Protein AF-A0A2T9YR06-F1 (afdb_monomer)

Solvent-accessible surface area (backbone atoms only — not comparable to full-atom values): 19565 Å² total; per-residue (Å²): 133,82,89,88,92,86,84,85,86,83,77,74,80,74,77,77,78,82,83,86,81,88,85,92,76,89,77,89,85,82,89,85,84,89,87,84,85,72,85,65,65,67,60,55,61,57,59,62,66,65,74,77,74,71,83,64,76,74,62,64,59,65,67,71,75,77,72,79,88,73,75,82,71,62,58,60,60,55,51,49,53,54,54,57,59,67,68,70,66,85,77,71,75,73,69,69,64,68,75,59,67,38,35,24,94,56,68,32,65,69,76,80,74,76,77,80,73,79,56,72,75,61,62,60,69,73,67,78,53,76,71,61,52,55,56,53,48,51,52,50,51,48,55,54,50,54,57,52,52,49,47,51,52,46,34,71,74,69,40,81,45,90,57,75,55,59,89,62,69,40,54,77,90,68,31,18,17,34,48,66,45,73,34,30,21,71,76,72,47,79,44,54,49,35,58,69,27,43,77,20,34,25,40,38,32,42,26,53,36,81,68,4,48,69,14,39,45,53,55,50,52,52,40,62,73,75,34,66,87,38,89,55,45,47,67,36,40,37,41,37,34,55,48,72,73,56,34,56,55,51,61,72,40,44,67,60,50,58,72,72,45,62,76,90,44,31,80,35,31,28,41,36,77,46,84,57,63,70,57,28,63,34,59,52,61,71,55,58,56,42,6,30,41,34,38,27,36,41,84,20,26,33,30,42,58,42,42,21,59,60,49,74,68,51,49,54,36,51,55,54,54,53,60,74,71,106

Secondary structure (DSSP, 8-state):
----SS-SSSSSTTSSSSS-------------------TTHHHHHHHHHHTTSS--THHHHHTTSS-----TTTHHHHHHHHHHHTTS------PPPTT---SBSS-TTS--PPPPPPPHHHHHHTT--HHHHHHHHHHHHHHHHHHHHHHHHHHHHH-S-S-PPPSSPPPTTTPPBPP--EEEETTS-EEEHHHHTTTSEEEEEEESSHHHHHHHHHHHHHHHHHTTT-TTEEEEEEEEE--HHHHHHHHHHHHHHHHHS-GGGTTTEEEEES--HHHHHHHT---TTS-EEEEE-TTSBEEEEEESSPPHHHHHHHHHHHHHT-

Nearest PDB structures (foldseek):
  3or5-assembly1_A  TM=5.922E-01  e=1.656E-06  Chlorobaculum tepidum
  4bpy-assembly1_A  TM=6.426E-01  e=1.138E-05  Streptomyces lividans
  2l5o-assembly1_A  TM=6.478E-01  e=1.991E-05  Neisseria meningitidis serogroup B
  3u5r-assembly1_E  TM=5.315E-01  e=3.946E-05  Sinorhizobium meliloti 1021
  2wgr-assembly1_A  TM=5.836E-01  e=2.885E-04  Schistosoma mansoni

Foldseek 3Di:
DDDDDPPDPPPPVPVPPPDDDDDDDDDDDDDDDDDDDDPPVVVVVVVVVVVPPDDDPVVVVVVVPPDDDDDPPVVVVVVVVVVVVVPPDPCPQLFDDALQAFAAQDALPPDCPDPPDDDPVVVVVVPPDPVVVVVVVVVLVVVVVVLVVVLVVVCVPPHQFRDDHDLFWRDPVRFHFHHFDWWAFLVRDIDGVLVVLAQAWEKEKEAADPLQCQQVVLQVVLCVVQPPPPPRYYYAYEYEHADPVVVVVVVVCSVVVCVVDDPVCRRRYTYYYHDPPPNCVRRVPRRNSKMKIFTAANNRTTTIITIGHDDPSRSVSVNVVSVVRD

Radius of gyration: 26.8 Å; Cα contacts (8 Å, |Δi|>4): 393; chains: 1; bounding box: 87×50×75 Å

pLDDT: mean 70.64, std 26.21, range [25.64, 98.06]

Organism: NCBI:txid133385

Sequence (326 aa):
MNTRVYSAAKNLDLLFLTSSKQLNIKVYSSHFHTTSAPLALISLQKNIALKHALPNPRFLQAQKISSKAVPKTEIKVEQTSLAQEATKSQDKRKIIKPGTPVGSKEPGDASLIPKQSKSFKQKIKDSVNPEQHIKRRDELYKQISESYWQGFADLQKYGPKLFEATSELIPEKAALYFPKFKATSLNSYEHNIPVLTRGKVSIVTFEFAKFAEKHTISYIDQYEKYFKDNKKVQLIQLNIEENWLKAFLLKACIPLLRSNIPKYRHNLYFTHFGSVETIKQQLGISNRFLGYCFLVDKNSKIRWYSNGVASENEAETLVKLVKSLC

InterPro domains:
  IPR007849 ATPase assembly factor ATP10 [PF05176] (88-325)
  IPR007849 ATPase assembly factor ATP10 [PTHR28106] (79-325)
  IPR013766 Thioredoxin domain [PS51352] (172-326)

Structure (mmCIF, N/CA/C/O backbone):
data_AF-A0A2T9YR06-F1
#
_entry.id   AF-A0A2T9YR06-F1
#
loop_
_atom_site.group_PDB
_atom_site.id
_atom_site.type_symbol
_atom_site.label_atom_id
_atom_site.label_alt_id
_atom_site.label_comp_id
_atom_site.label_asym_id
_atom_site.label_entity_id
_atom_site.label_seq_id
_atom_site.pdbx_PDB_ins_code
_atom_site.Cartn_x
_atom_site.Cartn_y
_atom_site.Cartn_z
_atom_site.occupancy
_atom_site.B_iso_or_equiv
_atom_site.auth_seq_id
_atom_site.auth_comp_id
_atom_site.auth_asym_id
_atom_site.auth_atom_id
_atom_site.pdbx_PDB_model_num
ATOM 1 N N . MET A 1 1 ? 69.177 -28.734 30.131 1.00 34.50 1 MET A N 1
ATOM 2 C CA . MET A 1 1 ? 69.402 -27.939 28.906 1.00 34.50 1 MET A CA 1
ATOM 3 C C . MET A 1 1 ? 68.094 -27.880 28.123 1.00 34.50 1 MET A C 1
ATOM 5 O O . MET A 1 1 ? 67.607 -28.939 27.768 1.00 34.50 1 MET A O 1
ATOM 9 N N . ASN A 1 2 ? 67.550 -26.660 27.967 1.00 29.16 2 ASN A N 1
ATOM 10 C CA . ASN A 1 2 ? 66.522 -26.144 27.029 1.00 29.16 2 ASN A CA 1
ATOM 11 C C . ASN A 1 2 ? 65.279 -27.020 26.756 1.00 29.16 2 ASN A C 1
ATOM 13 O O . ASN A 1 2 ? 65.394 -28.064 26.136 1.00 29.16 2 ASN A O 1
ATOM 17 N N . THR A 1 3 ? 64.041 -26.708 27.164 1.00 31.69 3 THR A N 1
ATOM 18 C CA . THR A 1 3 ? 63.252 -25.450 27.210 1.00 31.69 3 THR A CA 1
ATOM 19 C C . THR A 1 3 ? 63.058 -24.754 25.855 1.00 31.69 3 THR A C 1
ATOM 21 O O . THR A 1 3 ? 64.032 -24.356 25.227 1.00 31.69 3 THR A O 1
ATOM 24 N N . ARG A 1 4 ? 61.775 -24.483 25.534 1.00 31.59 4 ARG A N 1
ATOM 25 C CA . ARG A 1 4 ? 61.198 -23.611 24.477 1.00 31.59 4 ARG A CA 1
ATOM 26 C C . ARG A 1 4 ? 60.788 -24.274 23.153 1.00 3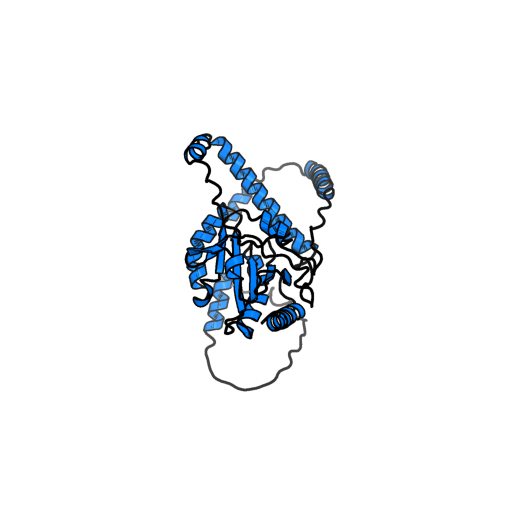1.59 4 ARG A C 1
ATOM 28 O O . ARG A 1 4 ? 61.501 -24.116 22.181 1.00 31.59 4 ARG A O 1
ATOM 35 N N . VAL A 1 5 ? 59.568 -24.831 23.096 1.00 38.34 5 VAL A N 1
ATOM 36 C CA . VAL A 1 5 ? 58.524 -24.486 22.089 1.00 38.34 5 VAL A CA 1
ATOM 37 C C . VAL A 1 5 ? 57.128 -24.812 22.668 1.00 38.34 5 VAL A C 1
ATOM 39 O O . VAL A 1 5 ? 56.435 -25.698 22.201 1.00 38.34 5 VAL A O 1
ATOM 42 N N . TYR A 1 6 ? 56.711 -24.125 23.734 1.00 35.53 6 TYR A N 1
ATOM 43 C CA . TYR A 1 6 ? 55.301 -24.056 24.170 1.00 35.53 6 TYR A CA 1
ATOM 44 C C . TYR A 1 6 ? 55.085 -22.701 24.862 1.00 35.53 6 TYR A C 1
ATOM 46 O O . TYR A 1 6 ? 54.902 -22.602 26.068 1.00 35.53 6 TYR A O 1
ATOM 54 N N . SER A 1 7 ? 55.223 -21.619 24.095 1.00 40.38 7 SER A N 1
ATOM 55 C CA . SER A 1 7 ? 54.912 -20.253 24.533 1.00 40.38 7 SER A CA 1
ATOM 56 C C . SER A 1 7 ? 54.756 -19.353 23.307 1.00 40.38 7 SER A C 1
ATOM 58 O O . SER A 1 7 ? 55.704 -18.700 22.884 1.00 40.38 7 SER A O 1
ATOM 60 N N . ALA A 1 8 ? 53.575 -19.397 22.683 1.00 37.06 8 ALA A N 1
ATOM 61 C CA . ALA A 1 8 ? 53.140 -18.404 21.687 1.00 37.06 8 ALA A CA 1
ATOM 62 C C . ALA A 1 8 ? 51.617 -18.395 21.419 1.00 37.06 8 ALA A C 1
ATOM 64 O O . ALA A 1 8 ? 51.159 -17.613 20.597 1.00 37.06 8 ALA A O 1
ATOM 65 N N . ALA A 1 9 ? 50.811 -19.221 22.102 1.00 37.19 9 ALA A N 1
ATOM 66 C CA . ALA A 1 9 ? 49.367 -19.332 21.839 1.00 37.19 9 ALA A CA 1
ATOM 67 C C . ALA A 1 9 ? 48.472 -18.968 23.041 1.00 37.19 9 ALA A C 1
ATOM 69 O O . ALA A 1 9 ? 47.291 -19.287 23.043 1.00 37.19 9 ALA A O 1
ATOM 70 N N . LYS A 1 10 ? 49.017 -18.311 24.077 1.00 40.75 10 LYS A N 1
ATOM 71 C CA . LYS A 1 10 ? 48.267 -17.984 25.309 1.00 40.75 10 LYS A CA 1
ATOM 72 C C . LYS A 1 10 ? 48.215 -16.496 25.679 1.00 40.75 10 LYS A C 1
ATOM 74 O O . LYS A 1 10 ? 47.760 -16.178 26.766 1.00 40.75 10 LYS A O 1
ATOM 79 N N . ASN A 1 11 ? 48.639 -15.593 24.787 1.00 38.25 11 ASN A N 1
ATOM 80 C CA . ASN A 1 11 ? 48.722 -14.149 25.071 1.00 38.25 11 ASN A CA 1
ATOM 81 C C . ASN A 1 11 ? 48.024 -13.225 24.051 1.00 38.25 11 ASN A C 1
ATOM 83 O O . ASN A 1 11 ? 48.288 -12.028 24.047 1.00 38.25 11 ASN A O 1
ATOM 87 N N . LEU A 1 12 ? 47.107 -13.733 23.219 1.00 33.62 12 LEU A N 1
ATOM 88 C CA . LEU A 1 12 ? 46.279 -12.880 22.341 1.00 33.62 12 LEU A CA 1
ATOM 89 C C . LEU A 1 12 ? 44.798 -12.794 22.747 1.00 33.62 12 LEU A C 1
ATOM 91 O O . LEU A 1 12 ? 44.123 -11.861 22.328 1.00 33.62 12 LEU A O 1
ATOM 95 N N . ASP A 1 13 ? 44.327 -13.654 23.656 1.00 34.19 13 ASP A N 1
ATOM 96 C CA . ASP A 1 13 ? 42.953 -13.594 24.187 1.00 34.19 13 ASP A CA 1
ATOM 97 C C . ASP A 1 13 ? 42.792 -12.669 25.409 1.00 34.19 13 ASP A C 1
ATOM 99 O O . ASP A 1 13 ? 41.681 -12.458 25.891 1.00 34.19 13 ASP A O 1
ATOM 103 N N . LEU A 1 14 ? 43.880 -12.062 25.903 1.00 35.75 14 LEU A N 1
ATOM 104 C CA . LEU A 1 14 ? 43.845 -11.198 27.092 1.00 35.75 14 LEU A CA 1
ATOM 105 C C . LEU A 1 14 ? 43.786 -9.687 26.789 1.00 35.75 14 LEU A C 1
ATOM 107 O O . LEU A 1 14 ? 43.705 -8.891 27.719 1.00 35.75 14 LEU A O 1
ATOM 111 N N . LEU A 1 15 ? 43.788 -9.275 25.514 1.00 33.22 15 LEU A N 1
ATOM 112 C CA . LEU A 1 15 ? 43.752 -7.855 25.115 1.00 33.22 15 LEU A CA 1
ATOM 113 C C . LEU A 1 15 ? 42.388 -7.359 24.602 1.00 33.22 15 LEU A C 1
ATOM 115 O O . LEU A 1 15 ? 42.256 -6.182 24.284 1.00 33.22 15 LEU A O 1
ATOM 119 N N . PHE A 1 16 ? 41.354 -8.207 24.587 1.00 30.92 16 PHE A N 1
ATOM 120 C CA . PHE A 1 16 ? 39.986 -7.803 24.218 1.00 30.92 16 PHE A CA 1
ATOM 121 C C . PHE A 1 16 ? 38.977 -7.813 25.379 1.00 30.92 16 PHE A C 1
ATOM 123 O O . PHE A 1 16 ? 37.804 -7.510 25.174 1.00 30.92 16 PHE A O 1
ATOM 130 N N . LEU A 1 17 ? 39.419 -8.095 26.612 1.00 32.91 17 LEU A N 1
ATOM 131 C CA . LEU A 1 17 ? 38.553 -8.171 27.802 1.00 32.91 17 LEU A CA 1
ATOM 132 C C . LEU A 1 17 ? 38.647 -6.965 28.756 1.00 32.91 17 LEU A C 1
ATOM 134 O O . LEU A 1 17 ? 38.072 -6.986 29.842 1.00 32.91 17 LEU A O 1
ATOM 138 N N . THR A 1 18 ? 39.293 -5.873 28.349 1.00 32.38 18 THR A N 1
ATOM 139 C CA . THR A 1 18 ? 39.409 -4.641 29.150 1.00 32.38 18 THR A CA 1
ATOM 140 C C . THR A 1 18 ? 38.946 -3.399 28.389 1.00 32.38 18 THR A C 1
ATOM 142 O O . THR A 1 18 ? 39.640 -2.394 28.344 1.00 32.38 18 THR A O 1
ATOM 145 N N . SER A 1 19 ? 37.745 -3.423 27.802 1.00 31.17 19 SER A N 1
ATOM 146 C CA . SER A 1 19 ? 37.039 -2.176 27.450 1.00 31.17 19 SER A CA 1
ATOM 147 C C . SER A 1 19 ? 35.527 -2.374 27.320 1.00 31.17 19 SER A C 1
ATOM 149 O O . SER A 1 19 ? 34.915 -2.138 26.283 1.00 31.17 19 SER A O 1
ATOM 151 N N . SER A 1 20 ? 34.900 -2.856 28.390 1.00 32.41 20 SER A N 1
ATOM 152 C CA . SER A 1 20 ? 33.442 -2.814 28.529 1.00 32.41 20 SER A CA 1
ATOM 153 C C . SER A 1 20 ? 33.067 -2.718 30.005 1.00 32.41 20 SER A C 1
ATOM 155 O O . SER A 1 20 ? 32.492 -3.633 30.593 1.00 32.41 20 SER A O 1
ATOM 157 N N . LYS A 1 21 ? 33.441 -1.600 30.631 1.00 32.12 21 LYS A N 1
ATOM 158 C CA . LYS A 1 21 ? 32.816 -1.134 31.869 1.00 32.12 21 LYS A CA 1
ATOM 159 C C . LYS A 1 21 ? 32.062 0.153 31.564 1.00 32.12 21 LYS A C 1
ATOM 161 O O . LYS A 1 21 ? 32.610 1.051 30.942 1.00 32.12 21 LYS A O 1
ATOM 166 N N . GLN A 1 22 ? 30.847 0.198 32.107 1.00 31.50 22 GLN A N 1
ATOM 167 C CA . GLN A 1 22 ? 29.870 1.287 32.119 1.00 31.50 22 GLN A CA 1
ATOM 168 C C . GLN A 1 22 ? 28.925 1.353 30.916 1.00 31.50 22 GLN A C 1
ATOM 170 O O . GLN A 1 22 ? 29.137 2.102 29.977 1.00 31.50 22 GLN A O 1
ATOM 175 N N . LEU A 1 23 ? 27.810 0.628 31.033 1.00 28.67 23 LEU A N 1
ATOM 176 C CA . LEU A 1 23 ? 26.476 1.151 30.727 1.00 28.67 23 LEU A CA 1
ATOM 177 C C . LEU A 1 23 ? 25.473 0.415 31.632 1.00 28.67 23 LEU A C 1
ATOM 179 O O . LEU A 1 23 ? 25.124 -0.741 31.413 1.00 28.67 23 LEU A O 1
ATOM 183 N N . ASN A 1 24 ? 25.097 1.090 32.719 1.00 26.06 24 ASN A N 1
ATOM 184 C CA . ASN A 1 24 ? 24.054 0.687 33.660 1.00 26.06 24 ASN A CA 1
ATOM 185 C C . ASN A 1 24 ? 22.684 0.898 33.004 1.00 26.06 24 ASN A C 1
ATOM 187 O O . ASN A 1 24 ? 22.294 2.043 32.789 1.00 26.06 24 ASN A O 1
ATOM 191 N N . ILE A 1 25 ? 21.923 -0.169 32.761 1.00 29.81 25 ILE A N 1
ATOM 192 C CA . ILE A 1 25 ? 20.472 -0.077 32.548 1.00 29.81 25 ILE A CA 1
ATOM 193 C C . ILE A 1 25 ? 19.804 -1.076 33.497 1.00 29.81 25 ILE A C 1
ATOM 195 O O . ILE A 1 25 ? 19.940 -2.289 33.354 1.00 29.81 25 ILE A O 1
ATOM 199 N N . LYS A 1 26 ? 19.116 -0.532 34.508 1.00 26.77 26 LYS A N 1
ATOM 200 C CA . LYS A 1 26 ? 18.239 -1.257 35.436 1.00 26.77 26 LYS A CA 1
ATOM 201 C C . LYS A 1 26 ? 17.065 -1.852 34.654 1.00 26.77 26 LYS A C 1
ATOM 203 O O . LYS A 1 26 ? 16.300 -1.102 34.055 1.00 26.77 26 LYS A O 1
ATOM 208 N N . VAL A 1 27 ? 16.880 -3.168 34.730 1.00 28.19 27 VAL A N 1
ATOM 209 C CA . VAL A 1 27 ? 15.631 -3.840 34.344 1.00 28.19 27 VAL A CA 1
ATOM 210 C C . VAL A 1 27 ? 14.925 -4.271 35.628 1.00 28.19 27 VAL A C 1
ATOM 212 O O . VAL A 1 27 ? 15.497 -4.993 36.442 1.00 28.19 27 VAL A O 1
ATOM 215 N N . TYR A 1 28 ? 13.701 -3.776 35.820 1.00 26.30 28 TYR A N 1
ATOM 216 C CA . TYR A 1 28 ? 12.793 -4.194 36.887 1.00 26.30 28 TYR A CA 1
ATOM 217 C C . TYR A 1 28 ? 12.360 -5.649 36.661 1.00 26.30 28 TYR A C 1
ATOM 219 O O . TYR A 1 28 ? 11.914 -6.010 35.573 1.00 26.30 28 TYR A O 1
ATOM 227 N N . SER A 1 29 ? 12.492 -6.474 37.699 1.00 25.66 29 SER A N 1
ATOM 228 C CA . SER A 1 29 ? 12.010 -7.850 37.743 1.00 25.66 29 SER A CA 1
ATOM 229 C C . SER A 1 29 ? 10.562 -7.900 38.240 1.00 25.66 29 SER A C 1
ATOM 231 O O . SER A 1 29 ? 10.187 -7.210 39.185 1.00 25.66 29 SER A O 1
ATOM 233 N N . SER A 1 30 ? 9.752 -8.768 37.638 1.00 26.95 30 SER A N 1
ATOM 234 C CA . SER A 1 30 ? 8.586 -9.364 38.293 1.00 26.95 30 SER A CA 1
ATOM 235 C C . SER A 1 30 ? 8.610 -10.869 38.022 1.00 26.95 30 SER A C 1
ATOM 237 O O . SER A 1 30 ? 8.909 -11.318 36.917 1.00 26.95 30 SER A O 1
ATOM 239 N N . HIS A 1 31 ? 8.460 -11.635 39.100 1.00 26.19 31 HIS A N 1
ATOM 240 C CA . HIS A 1 31 ? 8.552 -13.092 39.163 1.00 26.19 31 HIS A CA 1
ATOM 241 C C . HIS A 1 31 ? 7.282 -13.755 38.616 1.00 26.19 31 HIS A C 1
ATOM 243 O O . HIS A 1 31 ? 6.206 -13.216 38.830 1.00 26.19 31 HIS A O 1
ATOM 249 N N . PHE A 1 32 ? 7.406 -14.931 37.988 1.00 27.19 32 PHE A N 1
ATOM 250 C CA . PHE A 1 32 ? 6.712 -16.175 38.368 1.00 27.19 32 PHE A CA 1
ATOM 251 C C . PHE A 1 32 ? 7.254 -17.371 37.554 1.00 27.19 32 PHE A C 1
ATOM 253 O O . PHE A 1 32 ? 7.944 -17.213 36.551 1.00 27.19 32 PHE A O 1
ATOM 260 N N . HIS A 1 33 ? 7.027 -18.566 38.095 1.00 26.17 33 HIS A N 1
ATOM 261 C CA . HIS A 1 33 ? 7.904 -19.736 38.083 1.00 26.17 33 HIS A CA 1
ATOM 262 C C . HIS A 1 33 ? 7.758 -20.714 36.893 1.00 26.17 33 HIS A C 1
ATOM 264 O O . HIS A 1 33 ? 6.663 -21.018 36.439 1.00 26.17 33 HIS A O 1
ATOM 270 N N . THR A 1 34 ? 8.919 -21.241 36.480 1.00 25.64 34 THR A N 1
ATOM 271 C CA . THR A 1 34 ? 9.275 -22.624 36.073 1.00 25.64 34 THR A CA 1
ATOM 272 C C . THR A 1 34 ? 8.282 -23.517 35.308 1.00 25.64 34 THR A C 1
ATOM 274 O O . THR A 1 34 ? 7.359 -24.058 35.901 1.00 25.64 34 THR A O 1
ATOM 277 N N . THR A 1 35 ? 8.668 -23.895 34.080 1.00 27.64 35 THR A N 1
ATOM 278 C CA . THR A 1 35 ? 8.721 -25.301 33.613 1.00 27.64 35 THR A CA 1
ATOM 279 C C . THR A 1 35 ? 9.839 -25.466 32.572 1.00 27.64 35 THR A C 1
ATOM 281 O O . THR A 1 35 ? 10.270 -24.507 31.939 1.00 27.64 35 THR A O 1
ATOM 284 N N . SER A 1 36 ? 10.362 -26.683 32.480 1.00 27.06 36 SER A N 1
ATOM 285 C CA . SER A 1 36 ? 11.728 -27.072 32.124 1.00 27.06 36 SER A CA 1
ATOM 286 C C . SER A 1 36 ? 12.013 -27.382 30.640 1.00 27.06 36 SER A C 1
ATOM 288 O O . SER A 1 36 ? 11.307 -28.186 30.042 1.00 27.06 36 SER A O 1
ATOM 290 N N . ALA A 1 37 ? 13.176 -26.884 30.179 1.00 32.12 37 ALA A N 1
ATOM 291 C CA . ALA A 1 37 ? 14.121 -27.407 29.162 1.00 32.12 37 ALA A CA 1
ATOM 292 C C . ALA A 1 37 ? 13.743 -27.428 27.649 1.00 32.12 37 ALA A C 1
ATOM 294 O O . ALA A 1 37 ? 12.565 -27.497 27.316 1.00 32.12 37 ALA A O 1
ATOM 295 N N . PRO A 1 38 ? 14.729 -27.443 26.704 1.00 38.03 38 PRO A N 1
ATOM 296 C CA . PRO A 1 38 ? 16.188 -27.357 26.875 1.00 38.03 38 PRO A CA 1
ATOM 297 C C . PRO A 1 38 ? 16.877 -26.214 26.088 1.00 38.03 38 PRO A C 1
ATOM 299 O O . PRO A 1 38 ? 16.527 -25.851 24.966 1.00 38.03 38 PRO A O 1
ATOM 302 N N . LEU A 1 39 ? 17.984 -25.736 26.659 1.00 34.09 39 LEU A N 1
ATOM 303 C CA . LEU A 1 39 ? 18.937 -24.734 26.152 1.00 34.09 39 LEU A CA 1
ATOM 304 C C . LEU A 1 39 ? 19.705 -25.127 24.860 1.00 34.09 39 LEU A C 1
ATOM 306 O O . LEU A 1 39 ? 20.714 -24.509 24.529 1.00 34.09 39 LEU A O 1
ATOM 310 N N . ALA A 1 40 ? 19.236 -26.116 24.094 1.00 34.06 40 ALA A N 1
ATOM 311 C CA . ALA A 1 40 ? 19.886 -26.583 22.863 1.00 34.06 40 ALA A CA 1
ATOM 312 C C . ALA A 1 40 ? 19.443 -25.819 21.594 1.00 34.06 40 ALA A C 1
ATOM 314 O O . ALA A 1 40 ? 20.173 -25.777 20.606 1.00 34.06 40 ALA A O 1
ATOM 315 N N . LEU A 1 41 ? 18.278 -25.163 21.614 1.00 32.03 41 LEU A N 1
ATOM 316 C CA . LEU A 1 41 ? 17.739 -24.436 20.452 1.00 32.03 41 LEU A CA 1
ATOM 317 C C . LEU A 1 41 ? 18.326 -23.023 20.283 1.00 32.03 41 LEU A C 1
ATOM 319 O O . LEU A 1 41 ? 18.399 -22.505 19.170 1.00 32.03 41 LEU A O 1
ATOM 323 N N . ILE A 1 42 ? 18.827 -22.426 21.368 1.00 36.50 42 ILE A N 1
ATOM 324 C CA . ILE A 1 42 ? 19.391 -21.067 21.359 1.00 36.50 42 ILE A CA 1
ATOM 325 C C . ILE A 1 42 ? 20.871 -21.072 20.920 1.00 36.50 42 ILE A C 1
ATOM 327 O O . ILE A 1 42 ? 21.353 -20.088 20.354 1.00 36.50 42 ILE A O 1
ATOM 331 N N . SER A 1 43 ? 21.597 -22.187 21.084 1.00 34.53 43 SER A N 1
ATOM 332 C CA . SER A 1 43 ? 22.986 -22.307 20.604 1.00 34.53 43 SER A CA 1
ATOM 333 C C . SER A 1 43 ? 23.080 -22.581 19.094 1.00 34.53 43 SER A C 1
ATOM 335 O O . SER A 1 43 ? 24.049 -22.164 18.456 1.00 34.53 43 SER A O 1
ATOM 337 N N . LEU A 1 44 ? 22.049 -23.187 18.488 1.00 32.09 44 LEU A N 1
ATOM 338 C CA . LEU A 1 44 ? 22.011 -23.451 17.044 1.00 32.09 44 LEU A CA 1
ATOM 339 C C . LEU A 1 44 ? 21.709 -22.189 16.216 1.00 32.09 44 LEU A C 1
ATOM 341 O O . LEU A 1 44 ? 22.279 -22.006 15.141 1.00 32.09 44 LEU A O 1
ATOM 345 N N . GLN A 1 45 ? 20.878 -21.274 16.729 1.00 34.47 45 GLN A N 1
ATOM 346 C CA . GLN A 1 45 ? 20.550 -20.024 16.028 1.00 34.47 45 GLN A CA 1
ATOM 347 C C . GLN A 1 45 ? 21.709 -19.011 16.010 1.00 34.47 45 GLN A C 1
ATOM 349 O O . GLN A 1 45 ? 21.852 -18.270 15.037 1.00 34.47 45 GLN A O 1
ATOM 354 N N . LYS A 1 46 ? 22.597 -19.013 17.017 1.00 31.25 46 LYS A N 1
ATOM 355 C CA . LYS A 1 46 ? 23.792 -18.144 17.026 1.00 31.25 46 LYS A CA 1
ATOM 356 C C . LYS A 1 46 ? 24.886 -18.596 16.048 1.00 31.25 46 LYS A C 1
ATOM 358 O O . LYS A 1 46 ? 25.552 -17.748 15.460 1.00 31.25 46 LYS A O 1
ATOM 363 N N . ASN A 1 47 ? 25.041 -19.900 15.810 1.00 33.06 47 ASN A N 1
ATOM 364 C CA . ASN A 1 47 ? 26.098 -20.422 14.930 1.00 33.06 47 ASN A CA 1
ATOM 365 C C . ASN A 1 47 ? 25.776 -20.326 13.428 1.00 33.06 47 ASN A C 1
ATOM 367 O O . ASN A 1 47 ? 26.694 -20.300 12.607 1.00 33.06 47 ASN A O 1
ATOM 371 N N . ILE A 1 48 ? 24.500 -20.216 13.051 1.00 35.88 48 ILE A N 1
ATOM 372 C CA . ILE A 1 48 ? 24.096 -20.006 11.649 1.00 35.88 48 ILE A CA 1
ATOM 373 C C . ILE A 1 48 ? 24.284 -18.532 11.243 1.00 35.88 48 ILE A C 1
ATOM 375 O O . ILE A 1 48 ? 24.672 -18.246 10.111 1.00 35.88 48 ILE A O 1
ATOM 379 N N . ALA A 1 49 ? 24.122 -17.597 12.185 1.00 32.94 49 ALA A N 1
ATOM 380 C CA . ALA A 1 49 ? 24.323 -16.168 11.944 1.00 32.94 49 ALA A CA 1
ATOM 381 C C . ALA A 1 49 ? 25.802 -15.771 11.743 1.00 32.94 49 ALA A C 1
ATOM 383 O O . ALA A 1 49 ? 26.074 -14.781 11.068 1.00 32.94 49 ALA A O 1
ATOM 384 N N . LEU A 1 50 ? 26.767 -16.544 12.261 1.00 30.47 50 LEU A N 1
ATOM 385 C CA . LEU A 1 50 ? 28.194 -16.206 12.150 1.00 30.47 50 LEU A CA 1
ATOM 386 C C . LEU A 1 50 ? 28.874 -16.696 10.856 1.00 30.47 50 LEU A C 1
ATOM 388 O O . LEU A 1 50 ? 29.923 -16.173 10.489 1.00 30.47 50 LEU A O 1
ATOM 392 N N . LYS A 1 51 ? 28.297 -17.663 10.126 1.00 31.42 51 LYS A N 1
ATOM 393 C CA . LYS A 1 51 ? 28.902 -18.200 8.886 1.00 31.42 51 LYS A CA 1
ATOM 394 C C . LYS A 1 51 ? 28.591 -17.396 7.616 1.00 31.42 51 LYS A C 1
ATOM 396 O O . LYS A 1 51 ? 29.234 -17.622 6.597 1.00 31.42 51 LYS A O 1
ATOM 401 N N . HIS A 1 52 ? 27.663 -16.439 7.664 1.00 39.31 52 HIS A N 1
ATOM 402 C CA . HIS A 1 52 ? 27.247 -15.651 6.491 1.00 39.31 52 HIS A CA 1
ATOM 403 C C . HIS A 1 52 ? 27.807 -14.216 6.441 1.00 39.31 52 HIS A C 1
ATOM 405 O O . HIS A 1 52 ? 27.364 -13.424 5.614 1.00 39.31 52 HIS A O 1
ATOM 411 N N . ALA A 1 53 ? 28.795 -13.879 7.278 1.00 36.72 53 ALA A N 1
ATOM 412 C CA . ALA A 1 53 ? 29.313 -12.511 7.411 1.00 36.72 53 ALA A CA 1
ATOM 413 C C . ALA A 1 53 ? 30.801 -12.325 7.044 1.00 36.72 53 ALA A C 1
ATOM 415 O O . ALA A 1 53 ? 31.402 -11.342 7.469 1.00 36.72 53 ALA A O 1
ATOM 416 N N . LEU A 1 54 ? 31.412 -13.213 6.250 1.00 33.62 54 LEU A N 1
ATOM 417 C CA . LEU A 1 54 ? 32.788 -13.011 5.768 1.00 33.62 54 LEU A CA 1
ATOM 418 C C . LEU A 1 54 ? 32.878 -13.106 4.235 1.00 33.62 54 LEU A C 1
ATOM 420 O O . LEU A 1 54 ? 32.414 -14.094 3.659 1.00 33.62 54 LEU A O 1
ATOM 424 N N . PRO A 1 55 ? 33.470 -12.106 3.553 1.00 34.38 55 PRO A N 1
ATOM 425 C CA . PRO A 1 55 ? 33.700 -12.169 2.117 1.00 34.38 55 PRO A CA 1
ATOM 426 C C . PRO A 1 55 ? 34.775 -13.213 1.771 1.00 34.38 55 PRO A C 1
ATOM 428 O O . PRO A 1 55 ? 35.766 -13.394 2.475 1.00 34.38 55 PRO A O 1
ATOM 431 N N . ASN A 1 56 ? 34.554 -13.906 0.655 1.00 35.66 56 ASN A N 1
ATOM 432 C CA . ASN A 1 56 ? 35.363 -15.013 0.142 1.00 35.66 56 ASN A CA 1
ATOM 433 C C . ASN A 1 56 ? 36.800 -14.537 -0.218 1.00 35.66 56 ASN A C 1
ATOM 435 O O . ASN A 1 56 ? 36.930 -13.560 -0.963 1.00 35.66 56 ASN A O 1
ATOM 439 N N . PRO A 1 57 ? 37.891 -15.196 0.230 1.00 37.00 57 PRO A N 1
ATOM 440 C CA . PRO A 1 57 ? 39.272 -14.694 0.094 1.00 37.00 57 PRO A CA 1
ATOM 441 C C . PRO A 1 57 ? 39.784 -14.506 -1.348 1.00 37.00 57 PRO A C 1
ATOM 443 O O . PRO A 1 57 ? 40.775 -13.809 -1.558 1.00 37.00 57 PRO A O 1
ATOM 446 N N . ARG A 1 58 ? 39.092 -15.039 -2.365 1.00 36.28 58 ARG A N 1
ATOM 447 C CA . ARG A 1 58 ? 39.395 -14.765 -3.786 1.00 36.28 58 ARG A CA 1
ATOM 448 C C . ARG A 1 58 ? 39.053 -13.335 -4.230 1.00 36.28 58 ARG A C 1
ATOM 450 O O . ARG A 1 58 ? 39.620 -12.861 -5.208 1.00 36.28 58 ARG A O 1
ATOM 457 N N . PHE A 1 59 ? 38.183 -12.627 -3.506 1.00 34.00 59 PHE A N 1
ATOM 458 C CA . PHE A 1 59 ? 37.797 -11.247 -3.833 1.00 34.00 59 PHE A CA 1
ATOM 459 C C . PHE A 1 59 ? 38.889 -10.222 -3.468 1.00 34.00 59 PHE A C 1
ATOM 461 O O . PHE A 1 59 ? 39.009 -9.184 -4.113 1.00 34.00 59 PHE A O 1
ATOM 468 N N . LEU A 1 60 ? 39.739 -10.539 -2.482 1.00 34.44 60 LEU A N 1
ATOM 469 C CA . LEU A 1 60 ? 40.815 -9.657 -2.009 1.00 34.44 60 LEU A CA 1
ATOM 470 C C . LEU A 1 60 ? 42.073 -9.703 -2.894 1.00 34.44 60 LEU A C 1
ATOM 472 O O . LEU A 1 60 ? 42.844 -8.745 -2.913 1.00 34.44 60 LEU A O 1
ATOM 476 N N . GLN A 1 61 ? 42.281 -10.776 -3.665 1.00 35.06 61 GLN A N 1
ATOM 477 C CA . GLN A 1 61 ? 43.401 -10.856 -4.614 1.00 35.06 61 GLN A CA 1
ATOM 478 C C . GLN A 1 61 ? 43.137 -10.079 -5.913 1.00 35.06 61 GLN A C 1
ATOM 480 O O . GLN A 1 61 ? 44.070 -9.503 -6.466 1.00 35.06 61 GLN A O 1
ATOM 485 N N . ALA A 1 62 ? 41.879 -9.972 -6.355 1.00 34.56 62 ALA A N 1
ATOM 486 C CA . ALA A 1 62 ? 41.523 -9.228 -7.567 1.00 34.56 62 ALA A CA 1
ATOM 487 C C . ALA A 1 62 ? 41.704 -7.703 -7.419 1.00 34.56 62 ALA A C 1
ATOM 489 O O . ALA A 1 62 ? 42.041 -7.024 -8.385 1.00 34.56 62 ALA A O 1
ATOM 490 N N . GLN A 1 63 ? 41.560 -7.158 -6.205 1.00 35.16 63 GLN A N 1
ATOM 491 C CA . GLN A 1 63 ? 41.789 -5.730 -5.941 1.00 35.16 63 GLN A CA 1
ATOM 492 C C . GLN A 1 63 ? 43.274 -5.343 -5.864 1.00 35.16 63 GLN A C 1
ATOM 494 O O . GLN A 1 63 ? 43.602 -4.169 -6.014 1.00 35.16 63 GLN A O 1
ATOM 499 N N . LYS A 1 64 ? 44.189 -6.303 -5.669 1.00 31.77 64 LYS A N 1
ATOM 500 C CA . LYS A 1 64 ? 45.619 -6.014 -5.467 1.00 31.77 64 LYS A CA 1
ATOM 501 C C . LYS A 1 64 ? 46.424 -5.870 -6.767 1.00 31.77 64 LYS A C 1
ATOM 503 O O . LYS A 1 64 ? 47.567 -5.433 -6.714 1.00 31.77 64 LYS A O 1
ATOM 508 N N . ILE A 1 65 ? 45.847 -6.220 -7.920 1.00 33.12 65 ILE A N 1
ATOM 509 C CA . ILE A 1 65 ? 46.552 -6.235 -9.218 1.00 33.12 65 ILE A CA 1
ATOM 510 C C . ILE A 1 65 ? 46.273 -4.964 -10.052 1.00 33.12 65 ILE A C 1
ATOM 512 O O . ILE A 1 65 ? 47.026 -4.653 -10.969 1.00 33.12 65 ILE A O 1
ATOM 516 N N . SER A 1 66 ? 45.265 -4.155 -9.700 1.00 34.56 66 SER A N 1
ATOM 517 C CA . SER A 1 66 ? 44.849 -2.980 -10.490 1.00 34.56 66 SER A CA 1
ATOM 518 C C . SER A 1 66 ? 45.184 -1.622 -9.851 1.00 34.56 66 SER A C 1
ATOM 520 O O . SER A 1 66 ? 44.428 -0.664 -9.994 1.00 34.56 66 SER A O 1
ATOM 522 N N . SER A 1 67 ? 46.316 -1.503 -9.153 1.00 30.95 67 SER A N 1
ATOM 523 C CA . SER A 1 67 ? 46.833 -0.206 -8.693 1.00 30.95 67 SER A CA 1
ATOM 524 C C . SER A 1 67 ? 48.250 0.029 -9.217 1.00 30.95 67 SER A C 1
ATOM 526 O O . SER A 1 67 ? 49.228 -0.065 -8.474 1.00 30.95 67 SER A O 1
ATOM 528 N N . LYS A 1 68 ? 48.370 0.331 -10.515 1.00 35.16 68 LYS A N 1
ATOM 529 C CA . LYS A 1 68 ? 49.518 1.099 -11.015 1.00 35.16 68 LYS A CA 1
ATOM 530 C C . LYS A 1 68 ? 49.244 2.583 -10.756 1.00 35.16 68 LYS A C 1
ATOM 532 O O . LYS A 1 68 ? 48.135 3.062 -10.968 1.00 35.16 68 LYS A O 1
ATOM 537 N N . ALA A 1 69 ? 50.251 3.248 -10.203 1.00 40.53 69 ALA A N 1
ATOM 538 C CA . ALA A 1 69 ? 50.201 4.591 -9.646 1.00 40.53 69 ALA A CA 1
ATOM 539 C C . ALA A 1 69 ? 49.816 5.670 -10.674 1.00 40.53 69 ALA A C 1
ATOM 541 O O . ALA A 1 69 ? 50.409 5.747 -11.746 1.00 40.53 69 ALA A O 1
ATOM 542 N N . VAL A 1 70 ? 48.879 6.537 -10.281 1.00 31.91 70 VAL A N 1
ATOM 543 C CA . VAL A 1 70 ? 48.560 7.824 -10.922 1.00 31.91 70 VAL A CA 1
ATOM 544 C C . VAL A 1 70 ? 48.829 8.930 -9.880 1.00 31.91 70 VAL A C 1
ATOM 546 O O . VAL A 1 70 ? 48.552 8.700 -8.694 1.00 31.91 70 VAL A O 1
ATOM 549 N N . PRO A 1 71 ? 49.422 10.089 -10.239 1.00 31.38 71 PRO A N 1
ATOM 550 C CA . PRO A 1 71 ? 49.884 11.081 -9.268 1.00 31.38 71 PRO A CA 1
ATOM 551 C C . PRO A 1 71 ? 48.727 11.747 -8.503 1.00 31.38 71 PRO A C 1
ATOM 553 O O . PRO A 1 71 ? 47.699 12.106 -9.066 1.00 31.38 71 PRO A O 1
ATOM 556 N N . LYS A 1 72 ? 48.920 11.959 -7.195 1.00 39.16 72 LYS A N 1
ATOM 557 C CA . LYS A 1 72 ? 47.912 12.442 -6.226 1.00 39.16 72 LYS A CA 1
ATOM 558 C C . LYS A 1 72 ? 47.440 13.897 -6.412 1.00 39.16 72 LYS A C 1
ATOM 560 O O . LYS A 1 72 ? 46.598 14.348 -5.639 1.00 39.16 72 LYS A O 1
ATOM 565 N N . THR A 1 73 ? 47.967 14.639 -7.383 1.00 34.59 73 THR A N 1
ATOM 566 C CA . THR A 1 73 ? 47.763 16.095 -7.481 1.00 34.59 73 THR A CA 1
ATOM 567 C C . THR A 1 73 ? 46.583 16.488 -8.381 1.00 34.59 73 THR A C 1
ATOM 569 O O . THR A 1 73 ? 45.903 17.462 -8.073 1.00 34.59 73 THR A O 1
ATOM 572 N N . GLU A 1 74 ? 46.257 15.703 -9.415 1.00 36.84 74 GLU A N 1
ATOM 573 C CA . GLU A 1 74 ? 45.102 15.959 -10.307 1.00 36.84 74 GLU A CA 1
ATOM 574 C C . GLU A 1 74 ? 43.758 15.570 -9.667 1.00 36.84 74 GLU A C 1
ATOM 576 O O . GLU A 1 74 ? 42.740 16.230 -9.874 1.00 36.84 74 GLU A O 1
ATOM 581 N N . ILE A 1 75 ? 43.775 14.586 -8.763 1.00 37.22 75 ILE A N 1
ATOM 582 C CA . ILE A 1 75 ? 42.584 14.049 -8.085 1.00 37.22 75 ILE A CA 1
ATOM 583 C C . ILE A 1 75 ? 41.864 15.124 -7.248 1.00 37.22 75 ILE A C 1
ATOM 585 O O . ILE A 1 75 ? 40.646 15.078 -7.098 1.00 37.22 75 ILE A O 1
ATOM 589 N N . LYS A 1 76 ? 42.582 16.126 -6.721 1.00 32.25 76 LYS A N 1
ATOM 590 C CA . LYS A 1 76 ? 41.982 17.145 -5.845 1.00 32.25 76 LYS A CA 1
ATOM 591 C C . LYS A 1 76 ? 41.217 18.227 -6.617 1.00 32.25 76 LYS A C 1
ATOM 593 O O . LYS A 1 76 ? 40.231 18.743 -6.101 1.00 32.25 76 LYS A O 1
ATOM 598 N N . VAL A 1 77 ? 41.634 18.564 -7.837 1.00 35.91 77 VAL A N 1
ATOM 599 C CA . VAL A 1 77 ? 40.979 19.616 -8.640 1.00 35.91 77 VAL A CA 1
ATOM 600 C C . VAL A 1 77 ? 39.720 19.064 -9.318 1.00 35.91 77 VAL A C 1
ATOM 602 O O . VAL A 1 77 ? 38.679 19.716 -9.297 1.00 35.91 77 VAL A O 1
ATOM 605 N N . GLU A 1 78 ? 39.769 17.817 -9.788 1.00 36.81 78 GLU A N 1
ATOM 606 C CA . GLU A 1 78 ? 38.651 17.148 -10.470 1.00 36.81 78 GLU A CA 1
ATOM 607 C C . GLU A 1 78 ? 37.562 16.641 -9.501 1.00 36.81 78 GLU A C 1
ATOM 609 O O . GLU A 1 78 ? 36.370 16.690 -9.799 1.00 36.81 78 GLU A O 1
ATOM 614 N N . GLN A 1 79 ? 37.929 16.246 -8.273 1.00 35.84 79 GLN A N 1
ATOM 615 C CA . GLN A 1 79 ? 36.938 15.945 -7.229 1.00 35.84 79 GLN A CA 1
ATOM 616 C C . GLN A 1 79 ? 36.203 17.195 -6.736 1.00 35.84 79 GLN A C 1
ATOM 618 O O . GLN A 1 79 ? 35.055 17.097 -6.304 1.00 35.84 79 GLN A O 1
ATOM 623 N N . THR A 1 80 ? 36.836 18.368 -6.814 1.00 34.28 80 THR A N 1
ATOM 624 C CA . THR A 1 80 ? 36.202 19.621 -6.394 1.00 34.28 80 THR A CA 1
ATOM 625 C C . THR A 1 80 ? 35.195 20.102 -7.443 1.00 34.28 80 THR A C 1
ATOM 627 O O . THR A 1 80 ? 34.112 20.534 -7.059 1.00 34.28 80 THR A O 1
ATOM 630 N N . SER A 1 81 ? 35.468 19.932 -8.744 1.00 36.75 81 SER A N 1
ATOM 631 C CA . SER A 1 81 ? 34.508 20.259 -9.813 1.00 36.75 81 SER A CA 1
ATOM 632 C C . SER A 1 81 ? 33.323 19.283 -9.872 1.00 36.75 81 SER A C 1
ATOM 634 O O . SER A 1 81 ? 32.181 19.725 -9.990 1.00 36.75 81 SER A O 1
ATOM 636 N N . LEU A 1 82 ? 33.547 17.979 -9.660 1.00 40.34 82 LEU A N 1
ATOM 637 C CA . LEU A 1 82 ? 32.472 16.973 -9.594 1.00 40.34 82 LEU A CA 1
ATOM 638 C C . LEU A 1 82 ? 31.598 17.111 -8.330 1.00 40.34 82 LEU A C 1
ATOM 640 O O . LEU A 1 82 ? 30.385 16.897 -8.382 1.00 40.34 82 LEU A O 1
ATOM 644 N N . ALA A 1 83 ? 32.178 17.522 -7.195 1.00 36.28 83 ALA A N 1
ATOM 645 C CA . ALA A 1 83 ? 31.420 17.837 -5.980 1.00 36.28 83 ALA A CA 1
ATOM 646 C C . ALA A 1 83 ? 30.633 19.159 -6.094 1.00 36.28 83 ALA A C 1
ATOM 648 O O . ALA A 1 83 ? 29.567 19.296 -5.484 1.00 36.28 83 ALA A O 1
ATOM 649 N N . GLN A 1 84 ? 31.130 20.114 -6.888 1.00 31.77 84 GLN A N 1
ATOM 650 C CA . GLN A 1 84 ? 30.472 21.398 -7.159 1.00 31.77 84 GLN A CA 1
ATOM 651 C C . GLN A 1 84 ? 29.333 21.286 -8.187 1.00 31.77 84 GLN A C 1
ATOM 653 O O . GLN A 1 84 ? 28.349 22.020 -8.087 1.00 31.77 84 GLN A O 1
ATOM 658 N N . GLU A 1 85 ? 29.383 20.328 -9.116 1.00 39.31 85 GLU A N 1
ATOM 659 C CA . GLU A 1 85 ? 28.243 20.024 -9.995 1.00 39.31 85 GLU A CA 1
ATOM 660 C C . GLU A 1 85 ? 27.166 19.179 -9.295 1.00 39.31 85 GLU A C 1
ATOM 662 O O . GLU A 1 85 ? 25.970 19.418 -9.487 1.00 39.31 85 GLU A O 1
ATOM 667 N N . ALA A 1 86 ? 27.551 18.280 -8.380 1.00 36.53 86 ALA A N 1
ATOM 668 C CA . ALA A 1 86 ? 26.610 17.517 -7.552 1.00 36.53 86 ALA A CA 1
ATOM 669 C C . ALA A 1 86 ? 25.815 18.385 -6.551 1.00 36.53 86 ALA A C 1
ATOM 671 O O . ALA A 1 86 ? 24.785 17.954 -6.031 1.00 36.53 86 ALA A O 1
ATOM 672 N N . THR A 1 87 ? 26.248 19.623 -6.293 1.00 32.25 87 THR A N 1
ATOM 673 C CA . THR A 1 87 ? 25.565 20.567 -5.392 1.00 32.25 87 THR A CA 1
ATOM 674 C C . THR A 1 87 ? 24.556 21.487 -6.092 1.00 32.25 87 THR A C 1
ATOM 676 O O . THR A 1 87 ? 23.904 22.286 -5.419 1.00 32.25 87 THR A O 1
ATOM 679 N N . LYS A 1 88 ? 24.344 21.351 -7.413 1.00 31.11 88 LYS A N 1
ATOM 680 C CA . LYS A 1 88 ? 23.425 22.214 -8.186 1.00 31.11 88 LYS A CA 1
ATOM 681 C C . LYS A 1 88 ? 22.092 21.596 -8.621 1.00 31.11 88 LYS A C 1
ATOM 683 O O . LYS A 1 88 ? 21.311 22.290 -9.268 1.00 31.11 88 LYS A O 1
ATOM 688 N N . SER A 1 89 ? 21.752 20.372 -8.206 1.00 38.53 89 SER A N 1
ATOM 689 C CA . SER A 1 89 ? 20.362 19.892 -8.283 1.00 38.53 89 SER A CA 1
ATOM 690 C C . SER A 1 89 ? 19.751 19.833 -6.883 1.00 38.53 89 SER A C 1
ATOM 692 O O . SER A 1 89 ? 19.975 18.923 -6.089 1.00 38.53 89 SER A O 1
ATOM 694 N N . GLN A 1 90 ? 19.001 20.876 -6.536 1.00 40.78 90 GLN A N 1
ATOM 695 C CA . GLN A 1 90 ? 18.122 20.865 -5.373 1.00 40.78 90 GLN A CA 1
ATOM 696 C C . GLN A 1 90 ? 16.956 19.897 -5.627 1.00 40.78 90 GLN A C 1
ATOM 698 O O . GLN A 1 90 ? 15.844 20.339 -5.907 1.00 40.78 90 GLN A O 1
ATOM 703 N N . ASP A 1 91 ? 17.173 18.585 -5.536 1.00 44.38 91 ASP A N 1
ATOM 704 C CA . ASP A 1 91 ? 16.067 17.627 -5.609 1.00 44.38 91 ASP A CA 1
ATOM 705 C C . ASP A 1 91 ? 15.414 17.513 -4.223 1.00 44.38 91 ASP A C 1
ATOM 707 O O . ASP A 1 91 ? 15.710 16.648 -3.395 1.00 44.38 91 ASP A O 1
ATOM 711 N N . LYS A 1 92 ? 14.570 18.498 -3.897 1.00 56.78 92 LYS A N 1
ATOM 712 C CA . LYS A 1 92 ? 13.652 18.376 -2.764 1.00 56.78 92 LYS A CA 1
ATOM 713 C C . LYS A 1 92 ? 12.734 17.204 -3.090 1.00 56.78 92 LYS A C 1
ATOM 715 O O . LYS A 1 92 ? 11.935 17.307 -4.018 1.00 56.78 92 LYS A O 1
ATOM 720 N N . ARG A 1 93 ? 12.837 16.116 -2.315 1.00 65.12 93 ARG A N 1
ATOM 721 C CA . ARG A 1 93 ? 11.932 14.961 -2.400 1.00 65.12 93 ARG A CA 1
ATOM 722 C C . ARG A 1 93 ? 10.504 15.444 -2.676 1.00 65.12 93 ARG A C 1
ATOM 724 O O . ARG A 1 93 ? 9.967 16.251 -1.914 1.00 65.12 93 ARG A O 1
ATOM 731 N N . LYS A 1 94 ? 9.872 14.940 -3.737 1.00 72.69 94 LYS A N 1
ATOM 732 C CA . LYS A 1 94 ? 8.443 15.176 -3.986 1.00 72.69 94 LYS A CA 1
ATOM 733 C C . LYS A 1 94 ? 7.648 14.446 -2.900 1.00 72.69 94 LYS A C 1
ATOM 735 O O . LYS A 1 94 ? 7.385 13.250 -3.007 1.00 72.69 94 LYS A O 1
ATOM 740 N N . ILE A 1 95 ? 7.348 15.147 -1.810 1.00 83.12 95 ILE A N 1
ATOM 741 C CA . ILE A 1 95 ? 6.581 14.631 -0.675 1.00 83.12 95 ILE A CA 1
ATOM 742 C C . ILE A 1 95 ? 5.150 15.142 -0.808 1.00 83.12 95 ILE A C 1
ATOM 744 O O . ILE A 1 95 ? 4.913 16.349 -0.872 1.00 83.12 95 ILE A O 1
ATOM 748 N N . ILE A 1 96 ? 4.195 14.218 -0.850 1.00 87.12 96 ILE A N 1
ATOM 749 C CA . ILE A 1 96 ? 2.777 14.555 -0.741 1.00 87.12 96 ILE A CA 1
ATOM 750 C C . ILE A 1 96 ? 2.461 14.991 0.691 1.00 87.12 96 ILE A C 1
ATOM 752 O O . ILE A 1 96 ? 2.953 14.401 1.653 1.00 87.12 96 ILE A O 1
ATOM 756 N N . LYS A 1 97 ? 1.623 16.018 0.847 1.00 88.44 97 LYS A N 1
ATOM 757 C CA . LYS A 1 97 ? 1.132 16.403 2.173 1.00 88.44 97 LYS A CA 1
ATOM 758 C C . LYS A 1 97 ? 0.176 15.312 2.686 1.00 88.44 97 LYS A C 1
ATOM 760 O O . LYS A 1 97 ? -0.707 14.911 1.921 1.00 88.44 97 LYS A O 1
ATOM 765 N N . PRO A 1 98 ? 0.317 14.826 3.930 1.00 89.56 98 PRO A N 1
ATOM 766 C CA . PRO A 1 98 ? -0.629 13.880 4.528 1.00 89.56 98 PRO A CA 1
ATOM 767 C C . PRO A 1 98 ? -2.073 14.386 4.447 1.00 89.56 98 PRO A C 1
ATOM 769 O O . PRO A 1 98 ? -2.313 15.585 4.569 1.00 89.56 98 PRO A O 1
ATOM 772 N N . GLY A 1 99 ? -3.027 13.482 4.213 1.00 89.19 99 GLY A N 1
ATOM 773 C CA . GLY A 1 99 ? -4.451 13.816 4.081 1.00 89.19 99 GLY A CA 1
ATOM 774 C C . GLY A 1 99 ? -4.860 14.385 2.718 1.00 89.19 99 GLY A C 1
ATOM 775 O O . GLY A 1 99 ? -6.046 14.608 2.479 1.00 89.19 99 GLY A O 1
ATOM 776 N N . THR A 1 100 ? -3.915 14.581 1.795 1.00 93.50 100 THR A N 1
ATOM 777 C CA . THR A 1 100 ? -4.241 14.951 0.412 1.00 93.50 100 THR A CA 1
ATOM 778 C C . THR A 1 100 ? -4.854 13.741 -0.300 1.00 93.50 100 THR A C 1
ATOM 780 O O . THR A 1 100 ? -4.257 12.667 -0.264 1.00 93.50 100 THR A O 1
ATOM 783 N N . PRO A 1 101 ? -6.008 13.865 -0.979 1.00 94.81 101 PRO A N 1
ATOM 784 C CA . PRO A 1 101 ? -6.557 12.759 -1.756 1.00 94.81 101 PRO A CA 1
ATOM 785 C C . PRO A 1 101 ? -5.583 12.280 -2.841 1.00 94.81 101 PRO A C 1
ATOM 787 O O . PRO A 1 101 ? -5.131 13.068 -3.672 1.00 94.81 101 PRO A O 1
ATOM 790 N N . VAL A 1 102 ? -5.289 10.979 -2.845 1.00 94.94 102 VAL A N 1
ATOM 791 C CA . VAL A 1 102 ? -4.426 10.305 -3.829 1.00 94.94 102 VAL A CA 1
ATOM 792 C C . VAL A 1 102 ? -5.195 9.184 -4.518 1.00 94.94 102 VAL A C 1
ATOM 794 O O . VAL A 1 102 ? -6.054 8.558 -3.901 1.00 94.94 102 VAL A O 1
ATOM 797 N N . GLY A 1 103 ? -4.903 8.933 -5.794 1.00 93.38 103 GLY A N 1
ATOM 798 C CA . GLY A 1 103 ? -5.586 7.927 -6.605 1.00 93.38 103 GLY A CA 1
ATOM 799 C C . GLY A 1 103 ? -5.999 8.421 -7.993 1.00 93.38 103 GLY A C 1
ATOM 800 O O . GLY A 1 103 ? -5.462 9.391 -8.528 1.00 93.38 103 GLY A O 1
ATOM 801 N N . SER A 1 104 ? -6.964 7.730 -8.595 1.00 92.44 104 SER A N 1
ATOM 802 C CA . SER A 1 104 ? -7.574 8.090 -9.875 1.00 92.44 104 SER A CA 1
ATOM 803 C C . SER A 1 104 ? -8.938 8.756 -9.677 1.00 92.44 104 SER A C 1
ATOM 805 O O . SER A 1 104 ? -9.690 8.424 -8.763 1.00 92.44 104 SER A O 1
ATOM 807 N N . LYS A 1 105 ? -9.289 9.701 -10.559 1.00 90.62 105 LYS A N 1
ATOM 808 C CA . LYS A 1 105 ? -10.630 10.320 -10.567 1.00 90.62 105 LYS A CA 1
ATOM 809 C C . LYS A 1 105 ? -11.721 9.329 -10.972 1.00 90.62 105 LYS A C 1
ATOM 811 O O . LYS A 1 105 ? -12.837 9.402 -10.473 1.00 90.62 105 LYS A O 1
ATOM 816 N N . GLU A 1 106 ? -11.377 8.402 -11.858 1.00 87.88 106 GLU A N 1
ATOM 817 C CA . GLU A 1 106 ? -12.272 7.358 -12.348 1.00 87.88 106 GLU A CA 1
ATOM 818 C C . GLU A 1 106 ? -11.998 6.027 -11.634 1.00 87.88 106 GLU A C 1
ATOM 820 O O . GLU A 1 106 ? -10.840 5.745 -11.296 1.00 87.88 106 GLU A O 1
ATOM 825 N N . PRO A 1 107 ? -13.023 5.181 -11.422 1.00 86.38 107 PRO A N 1
ATOM 826 C CA . PRO A 1 107 ? -12.833 3.840 -10.885 1.00 86.38 107 PRO A CA 1
ATOM 827 C C . PRO A 1 107 ? -11.928 2.987 -11.785 1.00 86.38 107 PRO A C 1
ATOM 829 O O . PRO A 1 107 ? -12.175 2.848 -12.982 1.00 86.38 107 PRO A O 1
ATOM 832 N N . GLY A 1 108 ? -10.921 2.328 -11.204 1.00 75.25 108 GLY A N 1
ATOM 833 C CA . GLY A 1 108 ? -9.964 1.473 -11.928 1.00 75.25 108 GLY A CA 1
ATOM 834 C C . GLY A 1 108 ? -10.523 0.165 -12.522 1.00 75.25 108 GLY A C 1
ATOM 835 O O . GLY A 1 108 ? -9.752 -0.705 -12.929 1.00 75.25 108 GLY A O 1
ATOM 836 N N . ASP A 1 109 ? -11.845 0.008 -12.562 1.00 66.75 109 ASP A N 1
ATOM 837 C CA . ASP A 1 109 ? -12.564 -1.189 -13.020 1.00 66.75 109 ASP A CA 1
ATOM 838 C C . ASP A 1 109 ? -12.857 -1.193 -14.527 1.00 66.75 109 ASP A C 1
ATOM 840 O O . ASP A 1 109 ? -13.154 -2.238 -15.094 1.00 66.75 109 ASP A O 1
ATOM 844 N N . ALA A 1 110 ? -12.725 -0.048 -15.209 1.00 57.53 110 ALA A N 1
ATOM 845 C CA . ALA A 1 110 ? -12.966 0.023 -16.648 1.00 57.53 110 ALA A CA 1
ATOM 846 C C . ALA A 1 110 ? -12.167 -1.066 -17.386 1.00 57.53 110 ALA A C 1
ATOM 848 O O . ALA A 1 110 ? -10.937 -1.149 -17.247 1.00 57.53 110 ALA A O 1
ATOM 849 N N . SER A 1 111 ? -12.884 -1.894 -18.152 1.00 47.53 111 SER A N 1
ATOM 850 C CA . SER A 1 111 ? -12.413 -3.094 -18.841 1.00 47.53 111 SER A CA 1
ATOM 851 C C . SER A 1 111 ? -11.015 -2.897 -19.419 1.00 47.53 111 SER A C 1
ATOM 853 O O . SER A 1 111 ? -10.702 -1.919 -20.104 1.00 47.53 111 SER A O 1
ATOM 855 N N . LEU A 1 112 ? -10.112 -3.813 -19.093 1.00 48.41 112 LEU A N 1
ATOM 856 C CA . LEU A 1 112 ? -8.752 -3.811 -19.609 1.00 48.41 112 LEU A CA 1
ATOM 857 C C . LEU A 1 112 ? -8.794 -4.231 -21.076 1.00 48.41 112 LEU A C 1
ATOM 859 O O . LEU A 1 112 ? -8.632 -5.409 -21.362 1.00 48.41 112 LEU A O 1
ATOM 863 N N . ILE A 1 113 ? -9.003 -3.286 -22.000 1.00 43.44 113 ILE A N 1
ATOM 864 C CA . ILE A 1 113 ? -8.696 -3.531 -23.412 1.00 43.44 113 ILE A CA 1
ATOM 865 C C . ILE A 1 113 ? -7.200 -3.873 -23.457 1.00 43.44 113 ILE A C 1
ATOM 867 O O . ILE A 1 113 ? -6.381 -3.035 -23.051 1.00 43.44 113 ILE A O 1
ATOM 871 N N . PRO A 1 114 ? -6.811 -5.093 -23.867 1.00 43.47 114 PRO A N 1
ATOM 872 C CA . PRO A 1 114 ? -5.409 -5.447 -23.975 1.00 43.47 114 PRO A CA 1
ATOM 873 C C . PRO A 1 114 ? -4.755 -4.481 -24.962 1.00 43.47 114 PRO A C 1
ATOM 875 O O . PRO A 1 114 ? -5.139 -4.430 -26.131 1.00 43.47 114 PRO A O 1
ATOM 878 N N . LYS A 1 115 ? -3.769 -3.693 -24.513 1.00 47.50 115 LYS A N 1
ATOM 879 C CA . LYS A 1 115 ? -2.890 -2.988 -25.452 1.00 47.50 115 LYS A CA 1
ATOM 880 C C . LYS A 1 115 ? -2.245 -4.063 -26.318 1.00 47.50 115 LYS A C 1
ATOM 882 O O . LYS A 1 115 ? -1.536 -4.919 -25.790 1.00 47.50 115 LYS A O 1
ATOM 887 N N . GLN A 1 116 ? -2.538 -4.037 -27.617 1.00 42.94 116 GLN A N 1
ATOM 888 C CA . GLN A 1 116 ? -2.002 -4.980 -28.590 1.00 42.94 116 GLN A CA 1
ATOM 889 C C . GLN A 1 116 ? -0.485 -5.087 -28.398 1.00 42.94 116 GLN A C 1
ATOM 891 O O . GLN A 1 116 ? 0.250 -4.099 -28.484 1.00 42.94 116 GLN A O 1
ATOM 896 N N . SER A 1 117 ? -0.029 -6.290 -28.052 1.00 54.03 117 SER A N 1
ATOM 897 C CA . SER A 1 117 ? 1.388 -6.614 -27.955 1.00 54.03 117 SER A CA 1
ATOM 898 C C . SER A 1 117 ? 2.038 -6.315 -29.299 1.00 54.03 117 SER A C 1
ATOM 900 O O . SER A 1 117 ? 1.596 -6.836 -30.322 1.00 54.03 117 SER A O 1
ATOM 902 N N . LYS A 1 118 ? 3.110 -5.514 -29.303 1.00 49.16 118 LYS A N 1
ATOM 903 C CA . LYS A 1 118 ? 3.919 -5.294 -30.508 1.00 49.16 118 LYS A CA 1
ATOM 904 C C . LYS A 1 118 ? 4.292 -6.651 -31.121 1.00 49.16 118 LYS A C 1
ATOM 906 O O . LYS A 1 118 ? 4.709 -7.564 -30.405 1.00 49.16 118 LYS A O 1
ATOM 911 N N . SER A 1 119 ? 4.084 -6.772 -32.431 1.00 43.66 119 SER A N 1
ATOM 912 C CA . SER A 1 119 ? 4.248 -8.004 -33.205 1.00 43.66 119 SER A CA 1
ATOM 913 C C . SER A 1 119 ? 5.616 -8.652 -32.969 1.00 43.66 119 SER A C 1
ATOM 915 O O . SER A 1 119 ? 6.647 -7.979 -32.966 1.00 43.66 119 SER A O 1
ATOM 917 N N . PHE A 1 120 ? 5.628 -9.978 -32.809 1.00 48.66 120 PHE A N 1
ATOM 918 C CA . PHE A 1 120 ? 6.822 -10.819 -32.651 1.00 48.66 120 PHE A CA 1
ATOM 919 C C . PHE A 1 120 ? 7.881 -10.561 -33.741 1.00 48.66 120 PHE A C 1
ATOM 921 O O . PHE A 1 120 ? 9.079 -10.585 -33.464 1.00 48.66 120 PHE A O 1
ATOM 928 N N . LYS A 1 121 ? 7.443 -10.183 -34.952 1.00 50.94 121 LYS A N 1
ATOM 929 C CA . LYS A 1 121 ? 8.316 -9.811 -36.079 1.00 50.94 121 LYS A CA 1
ATOM 930 C C . LYS A 1 121 ? 9.167 -8.558 -35.815 1.00 50.94 121 LYS A C 1
ATOM 932 O O . LYS A 1 121 ? 10.240 -8.429 -36.392 1.00 50.94 121 LYS A O 1
ATOM 937 N N . GLN A 1 122 ? 8.733 -7.665 -34.924 1.00 54.81 122 GLN A N 1
ATOM 938 C CA . GLN A 1 122 ? 9.458 -6.435 -34.588 1.00 54.81 122 GLN A CA 1
ATOM 939 C C . GLN A 1 122 ? 10.551 -6.674 -33.531 1.00 54.81 122 GLN A C 1
ATOM 941 O O . GLN A 1 122 ? 11.594 -6.039 -33.588 1.00 54.81 122 GLN A O 1
ATOM 946 N N . LYS A 1 123 ? 10.382 -7.668 -32.640 1.00 53.12 123 LYS A N 1
ATOM 947 C CA . LYS A 1 123 ? 11.412 -8.077 -31.658 1.00 53.12 123 LYS A CA 1
ATOM 948 C C . LYS A 1 123 ? 12.616 -8.780 -32.294 1.00 53.12 123 LYS A C 1
ATOM 950 O O . LYS A 1 123 ? 13.727 -8.667 -31.787 1.00 53.12 123 LYS A O 1
ATOM 955 N N . ILE A 1 124 ? 12.400 -9.500 -33.394 1.00 55.72 124 ILE A N 1
ATOM 956 C CA . ILE A 1 124 ? 13.471 -10.234 -34.086 1.00 55.72 124 ILE A CA 1
ATOM 957 C C . ILE A 1 124 ? 14.376 -9.270 -34.868 1.00 55.72 124 ILE A C 1
ATOM 959 O O . ILE A 1 124 ? 15.586 -9.469 -34.903 1.00 55.72 124 ILE A O 1
ATOM 963 N N . LYS A 1 125 ? 13.822 -8.183 -35.424 1.00 53.62 125 LYS A N 1
ATOM 964 C CA . LYS A 1 125 ? 14.589 -7.199 -36.208 1.00 53.62 125 LYS A CA 1
ATOM 965 C C . LYS A 1 125 ? 15.529 -6.337 -35.350 1.00 53.62 125 LYS A C 1
ATOM 967 O O . LYS A 1 125 ? 16.582 -5.938 -35.830 1.00 53.62 125 LYS A O 1
ATOM 972 N N . ASP A 1 126 ? 15.191 -6.145 -34.074 1.00 52.66 126 ASP A N 1
ATOM 973 C CA . ASP A 1 126 ? 16.007 -5.405 -33.097 1.00 52.66 126 ASP A CA 1
ATOM 974 C C . ASP A 1 126 ? 17.104 -6.268 -32.430 1.00 52.66 126 ASP A C 1
ATOM 976 O O . ASP A 1 126 ? 17.898 -5.757 -31.643 1.00 52.66 126 ASP A O 1
ATOM 980 N N . SER A 1 127 ? 17.168 -7.576 -32.722 1.00 53.19 127 SER A N 1
ATOM 981 C CA . SER A 1 127 ? 18.080 -8.532 -32.060 1.00 53.19 127 SER A CA 1
ATOM 982 C C . SER A 1 127 ? 19.391 -8.798 -32.824 1.00 53.19 127 SER A C 1
ATOM 984 O O . SER A 1 127 ? 20.098 -9.749 -32.504 1.00 53.19 127 SER A O 1
ATOM 986 N N . VAL A 1 128 ? 19.723 -8.000 -33.847 1.00 57.16 128 VAL A N 1
ATOM 987 C CA . VAL A 1 128 ? 20.807 -8.318 -34.808 1.00 57.16 128 VAL A CA 1
ATOM 988 C C . VAL A 1 128 ? 22.091 -7.484 -34.603 1.00 57.16 128 VAL A C 1
ATOM 990 O O . VAL A 1 128 ? 22.999 -7.564 -35.415 1.00 57.16 128 VAL A O 1
ATOM 993 N N . ASN A 1 129 ? 22.244 -6.734 -33.499 1.00 58.59 129 ASN A N 1
ATOM 994 C CA . ASN A 1 129 ? 23.460 -5.933 -33.243 1.00 58.59 129 ASN A CA 1
ATOM 995 C C . ASN A 1 129 ? 24.113 -6.224 -31.870 1.00 58.59 129 ASN A C 1
ATOM 997 O O . ASN A 1 129 ? 23.721 -5.627 -30.864 1.00 58.59 129 ASN A O 1
ATOM 1001 N N . PRO A 1 130 ? 25.161 -7.074 -31.813 1.00 60.31 130 PRO A N 1
ATOM 1002 C CA . PRO A 1 130 ? 25.870 -7.444 -30.580 1.00 60.31 130 PRO A CA 1
ATOM 1003 C C . PRO A 1 130 ? 26.416 -6.258 -29.766 1.00 60.31 130 PRO A C 1
ATOM 1005 O O . PRO A 1 130 ? 26.303 -6.244 -28.540 1.00 60.31 130 PRO A O 1
ATOM 1008 N N . GLU A 1 131 ? 26.955 -5.228 -30.426 1.00 61.31 131 GLU A N 1
ATOM 1009 C CA . GLU A 1 131 ? 27.576 -4.071 -29.756 1.00 61.31 131 GLU A CA 1
ATOM 1010 C C . GLU A 1 131 ? 26.562 -3.137 -29.078 1.00 61.31 131 GLU A C 1
ATOM 1012 O O . GLU A 1 131 ? 26.851 -2.527 -28.045 1.00 61.31 131 GLU A O 1
ATOM 1017 N N . GLN A 1 132 ? 25.337 -3.062 -29.606 1.00 59.31 132 GLN A N 1
ATOM 1018 C CA . GLN A 1 132 ? 24.262 -2.260 -29.015 1.00 59.31 132 GLN A CA 1
ATOM 1019 C C . GLN A 1 132 ? 23.748 -2.883 -27.709 1.00 59.31 132 GLN A C 1
ATOM 1021 O O . GLN A 1 132 ? 23.247 -2.170 -26.839 1.00 59.31 132 GLN A O 1
ATOM 1026 N N . HIS A 1 133 ? 23.918 -4.197 -27.521 1.00 57.66 133 HIS A N 1
ATOM 1027 C CA . HIS A 1 133 ? 23.533 -4.877 -26.286 1.00 57.66 133 HIS A CA 1
ATOM 1028 C C . HIS A 1 133 ? 24.471 -4.572 -25.118 1.00 57.66 133 HIS A C 1
ATOM 1030 O O . HIS A 1 133 ? 23.990 -4.496 -23.991 1.00 57.66 133 HIS A O 1
ATOM 1036 N N . ILE A 1 134 ? 25.771 -4.364 -25.354 1.00 64.25 134 ILE A N 1
ATOM 1037 C CA . ILE A 1 134 ? 26.729 -4.053 -24.280 1.00 64.25 134 ILE A CA 1
ATOM 1038 C C . ILE A 1 134 ? 26.450 -2.650 -23.728 1.00 64.25 134 ILE A C 1
ATOM 1040 O O . ILE A 1 134 ? 26.168 -2.512 -22.541 1.00 64.25 134 ILE A O 1
ATOM 1044 N N . LYS A 1 135 ? 26.363 -1.638 -24.603 1.00 69.38 135 LYS A N 1
ATOM 1045 C CA . LYS A 1 135 ? 26.040 -0.255 -24.201 1.00 69.38 135 LYS A CA 1
ATOM 1046 C C . LYS A 1 135 ? 24.683 -0.157 -23.502 1.00 69.38 135 LYS A C 1
ATOM 1048 O O . LYS A 1 135 ? 24.574 0.443 -22.439 1.00 69.38 135 LYS A O 1
ATOM 1053 N N . ARG A 1 136 ? 23.660 -0.835 -24.038 1.00 61.03 136 ARG A N 1
ATOM 1054 C CA . ARG A 1 136 ? 22.325 -0.864 -23.426 1.00 61.03 136 ARG A CA 1
ATOM 1055 C C . ARG A 1 136 ? 22.316 -1.579 -22.075 1.00 61.03 136 ARG A C 1
ATOM 1057 O O . ARG A 1 136 ? 21.546 -1.198 -21.200 1.00 61.03 136 ARG A O 1
ATOM 1064 N N . ARG A 1 137 ? 23.147 -2.609 -21.878 1.00 61.69 137 ARG A N 1
ATOM 1065 C CA . ARG A 1 137 ? 23.317 -3.248 -20.565 1.00 61.69 137 ARG A CA 1
ATOM 1066 C C . ARG A 1 137 ? 23.958 -2.283 -19.580 1.00 61.69 137 ARG A C 1
ATOM 1068 O O . ARG A 1 137 ? 23.425 -2.150 -18.487 1.00 61.69 137 ARG A O 1
ATOM 1075 N N . ASP A 1 138 ? 25.024 -1.595 -19.967 1.00 67.62 138 ASP A N 1
ATOM 1076 C CA . ASP A 1 138 ? 25.742 -0.665 -19.089 1.00 67.62 138 ASP A CA 1
ATOM 1077 C C . ASP A 1 138 ? 24.881 0.541 -18.698 1.00 67.62 138 ASP A C 1
ATOM 1079 O O . ASP A 1 138 ? 24.832 0.914 -17.528 1.00 67.62 138 ASP A O 1
ATOM 1083 N N . GLU A 1 139 ? 24.110 1.089 -19.639 1.00 65.25 139 GLU A N 1
ATOM 1084 C CA . GLU A 1 139 ? 23.119 2.138 -19.374 1.00 65.25 139 GLU A CA 1
ATOM 1085 C C . GLU A 1 139 ? 22.029 1.662 -18.407 1.00 65.25 139 GLU A C 1
ATOM 1087 O O . GLU A 1 139 ? 21.691 2.369 -17.456 1.00 65.25 139 GLU A O 1
ATOM 1092 N N . LEU A 1 140 ? 21.513 0.441 -18.598 1.00 58.94 140 LEU A N 1
ATOM 1093 C CA . LEU A 1 140 ? 20.556 -0.159 -17.668 1.00 58.94 140 LEU A CA 1
ATOM 1094 C C . LEU A 1 140 ? 21.192 -0.368 -16.287 1.00 58.94 140 LEU A C 1
ATOM 1096 O O . LEU A 1 140 ? 20.572 -0.023 -15.285 1.00 58.94 140 LEU A O 1
ATOM 1100 N N . TYR A 1 141 ? 22.423 -0.881 -16.206 1.00 62.88 141 TYR A N 1
ATOM 1101 C CA . TYR A 1 141 ? 23.140 -1.069 -14.940 1.00 62.88 141 TYR A CA 1
ATOM 1102 C C . TYR A 1 141 ? 23.376 0.255 -14.209 1.00 62.88 141 TYR A C 1
ATOM 1104 O O . TYR A 1 141 ? 23.175 0.311 -12.995 1.00 62.88 141 TYR A O 1
ATOM 1112 N N . LYS A 1 142 ? 23.744 1.314 -14.936 1.00 60.62 142 LYS A N 1
ATOM 1113 C CA . LYS A 1 142 ? 23.971 2.655 -14.390 1.00 60.62 142 LYS A CA 1
ATOM 1114 C C . LYS A 1 142 ? 22.676 3.281 -13.868 1.00 60.62 142 LYS A C 1
ATOM 1116 O O . LYS A 1 142 ? 22.633 3.726 -12.728 1.00 60.62 142 LYS A O 1
ATOM 1121 N N . GLN A 1 143 ? 21.584 3.201 -14.631 1.00 59.59 143 GLN A N 1
ATOM 1122 C CA . GLN A 1 143 ? 20.265 3.662 -14.174 1.00 59.59 143 GLN A CA 1
ATOM 1123 C C . GLN A 1 143 ? 19.774 2.890 -12.938 1.00 59.59 143 GLN A C 1
ATOM 1125 O O . GLN A 1 143 ? 19.171 3.469 -12.032 1.00 59.59 143 GLN A O 1
ATOM 1130 N N . ILE A 1 144 ? 20.041 1.579 -12.882 1.00 60.38 144 ILE A N 1
ATOM 1131 C CA . ILE A 1 144 ? 19.677 0.730 -11.741 1.00 60.38 144 ILE A CA 1
ATOM 1132 C C . ILE A 1 144 ? 20.466 1.127 -10.491 1.00 60.38 144 ILE A C 1
ATOM 1134 O O . ILE A 1 144 ? 19.874 1.224 -9.414 1.00 60.38 144 ILE A O 1
ATOM 1138 N N . SER A 1 145 ? 21.784 1.313 -10.607 1.00 60.06 145 SER A N 1
ATOM 1139 C CA . SER A 1 145 ? 22.630 1.629 -9.458 1.00 60.06 145 SER A CA 1
ATOM 1140 C C . SER A 1 145 ? 22.346 3.037 -8.943 1.00 60.06 145 SER A C 1
ATOM 1142 O O . SER A 1 145 ? 22.092 3.196 -7.752 1.00 60.06 145 SER A O 1
ATOM 1144 N N . GLU A 1 146 ? 22.286 4.036 -9.822 1.00 60.41 146 GLU A N 1
ATOM 1145 C CA . GLU A 1 146 ? 22.061 5.434 -9.445 1.00 60.41 146 GLU A CA 1
ATOM 1146 C C . GLU A 1 146 ? 20.715 5.621 -8.733 1.00 60.41 146 GLU A C 1
ATOM 1148 O O . GLU A 1 146 ? 20.679 6.189 -7.642 1.00 60.41 146 GLU A O 1
ATOM 1153 N N . SER A 1 147 ? 19.623 5.051 -9.258 1.00 67.50 147 SER A N 1
ATOM 1154 C CA . SER A 1 147 ? 18.300 5.172 -8.624 1.00 67.50 147 SER A CA 1
ATOM 1155 C C . SER A 1 147 ? 18.209 4.435 -7.279 1.00 67.50 147 SER A C 1
ATOM 1157 O O . SER A 1 147 ? 17.530 4.895 -6.358 1.00 67.50 147 SER A O 1
ATOM 1159 N N . TYR A 1 148 ? 18.908 3.303 -7.138 1.00 67.38 148 TYR A N 1
ATOM 1160 C CA . TYR A 1 148 ? 18.964 2.551 -5.883 1.00 67.38 148 TYR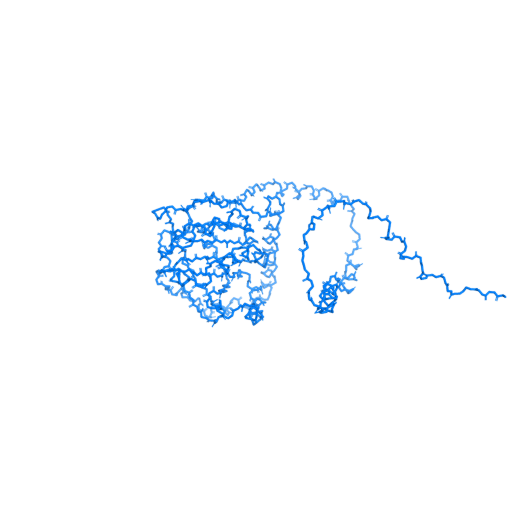 A CA 1
ATOM 1161 C C . TYR A 1 148 ? 19.745 3.329 -4.807 1.00 67.38 148 TYR A C 1
ATOM 1163 O O . TYR A 1 148 ? 19.264 3.514 -3.690 1.00 67.38 148 TYR A O 1
ATOM 1171 N N . TRP A 1 149 ? 20.928 3.848 -5.132 1.00 70.06 149 TRP A N 1
ATOM 1172 C CA . TRP A 1 149 ? 21.735 4.593 -4.163 1.00 70.06 149 TRP A CA 1
ATOM 1173 C C . TRP A 1 149 ? 21.091 5.914 -3.749 1.00 70.06 149 TRP A C 1
ATOM 1175 O O . TRP A 1 149 ? 21.143 6.255 -2.571 1.00 70.06 149 TRP A O 1
ATOM 1185 N N . GLN A 1 150 ? 20.421 6.608 -4.673 1.00 76.50 150 GLN A N 1
ATOM 1186 C CA . GLN A 1 150 ? 19.682 7.837 -4.374 1.00 76.50 150 GLN A CA 1
ATOM 1187 C C . GLN A 1 150 ? 18.582 7.603 -3.336 1.00 76.50 150 GLN A C 1
ATOM 1189 O O . GLN A 1 150 ? 18.535 8.303 -2.330 1.00 76.50 150 GLN A O 1
ATOM 1194 N N . GLY A 1 151 ? 17.745 6.576 -3.514 1.00 76.75 151 GLY A N 1
ATOM 1195 C CA . GLY A 1 151 ? 16.646 6.314 -2.581 1.00 76.75 151 GLY A CA 1
ATOM 1196 C C . GLY A 1 151 ? 17.114 5.920 -1.175 1.00 76.75 151 GLY A C 1
ATOM 1197 O O . GLY A 1 151 ? 16.458 6.271 -0.195 1.00 76.75 151 GLY A O 1
ATOM 1198 N N . PHE A 1 152 ? 18.260 5.241 -1.059 1.00 77.56 152 PHE A N 1
ATOM 1199 C CA . PHE A 1 152 ? 18.879 4.938 0.234 1.00 77.56 152 PHE A CA 1
ATOM 1200 C C . PHE A 1 152 ? 19.547 6.169 0.866 1.00 77.56 152 PHE A C 1
ATOM 1202 O O . PHE A 1 152 ? 19.324 6.447 2.046 1.00 77.56 152 PHE A O 1
ATOM 1209 N N . ALA A 1 153 ? 20.322 6.928 0.086 1.00 80.81 153 ALA A N 1
ATOM 1210 C CA . ALA A 1 153 ? 20.958 8.168 0.531 1.00 80.81 153 ALA A CA 1
ATOM 1211 C C . ALA A 1 153 ? 19.916 9.188 1.003 1.00 80.81 153 ALA A C 1
ATOM 1213 O O . ALA A 1 153 ? 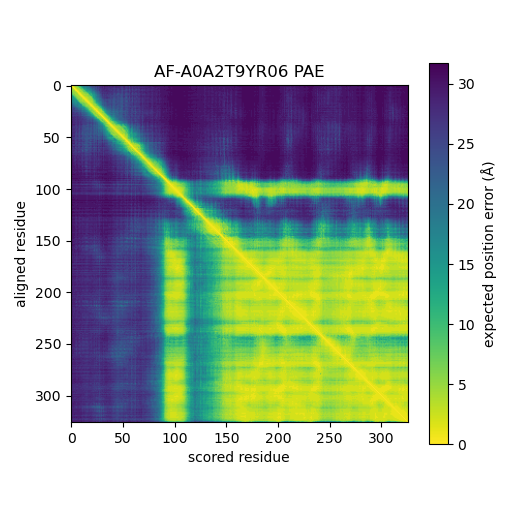20.108 9.852 2.023 1.00 80.81 153 ALA A O 1
ATOM 1214 N N . ASP A 1 154 ? 18.769 9.241 0.323 1.00 82.31 154 ASP A N 1
ATOM 1215 C CA . ASP A 1 154 ? 17.624 10.014 0.761 1.00 82.31 154 ASP A CA 1
ATOM 1216 C C . ASP A 1 154 ? 17.225 9.604 2.170 1.00 82.31 154 ASP A C 1
ATOM 1218 O O . ASP A 1 154 ? 17.223 10.464 3.050 1.00 82.31 154 ASP A O 1
ATOM 1222 N N . LEU A 1 155 ? 16.908 8.329 2.418 1.00 82.12 155 LEU A N 1
ATOM 1223 C CA . LEU A 1 155 ? 16.477 7.857 3.742 1.00 82.12 155 LEU A CA 1
ATOM 1224 C C . LEU A 1 155 ? 17.495 8.159 4.842 1.00 82.12 155 LEU A C 1
ATOM 1226 O O . LEU A 1 155 ? 17.106 8.520 5.949 1.00 82.12 155 LEU A O 1
ATOM 1230 N N . GLN A 1 156 ? 18.787 8.076 4.535 1.00 82.19 156 GLN A N 1
ATOM 1231 C CA . GLN A 1 156 ? 19.832 8.453 5.480 1.00 82.19 156 GLN A CA 1
ATOM 1232 C C . GLN A 1 156 ? 19.813 9.958 5.791 1.00 82.19 156 GLN A C 1
ATOM 1234 O O . GLN A 1 156 ? 19.987 10.349 6.942 1.00 82.19 156 GLN A O 1
ATOM 1239 N N . LYS A 1 157 ? 19.577 10.804 4.781 1.00 81.88 157 LYS A N 1
ATOM 1240 C CA . LYS A 1 157 ? 19.636 12.266 4.903 1.00 81.88 157 LYS A CA 1
ATOM 1241 C C . LYS A 1 157 ? 18.420 12.886 5.588 1.00 81.88 157 LYS A C 1
ATOM 1243 O O . LYS A 1 157 ? 18.594 13.790 6.397 1.00 81.88 157 LYS A O 1
ATOM 1248 N N . TYR A 1 158 ? 17.204 12.450 5.254 1.00 78.31 158 TYR A N 1
ATOM 1249 C CA . TYR A 1 158 ? 15.979 13.046 5.821 1.00 78.31 158 TYR A CA 1
ATOM 1250 C C . TYR A 1 158 ? 15.138 12.077 6.661 1.00 78.31 158 TYR A C 1
ATOM 1252 O O . TYR A 1 158 ? 13.998 12.386 6.996 1.00 78.31 158 TYR A O 1
ATOM 1260 N N . GLY A 1 159 ? 15.682 10.908 6.995 1.00 83.25 159 GLY A N 1
ATOM 1261 C CA . GLY A 1 159 ? 15.066 9.956 7.912 1.00 83.25 159 GLY A CA 1
ATOM 1262 C C . GLY A 1 159 ? 14.289 8.817 7.238 1.00 83.25 159 GLY A C 1
ATOM 1263 O O . GLY A 1 159 ? 14.066 8.825 6.020 1.00 83.25 159 GLY A O 1
ATOM 1264 N N . PRO A 1 160 ? 13.855 7.830 8.048 1.00 85.50 160 PRO A N 1
ATOM 1265 C CA . PRO A 1 160 ? 13.281 6.558 7.595 1.00 85.50 160 PRO A CA 1
ATOM 1266 C C . PRO A 1 160 ? 11.849 6.675 7.052 1.00 85.50 160 PRO A C 1
ATOM 1268 O O . PRO A 1 160 ? 11.230 5.663 6.721 1.00 85.50 160 PRO A O 1
ATOM 1271 N N . LYS A 1 161 ? 11.312 7.895 6.975 1.00 89.94 161 LYS A N 1
ATOM 1272 C CA . LYS A 1 161 ? 9.929 8.187 6.616 1.00 89.94 161 LYS A CA 1
ATOM 1273 C C . LYS A 1 161 ? 9.849 9.468 5.788 1.00 8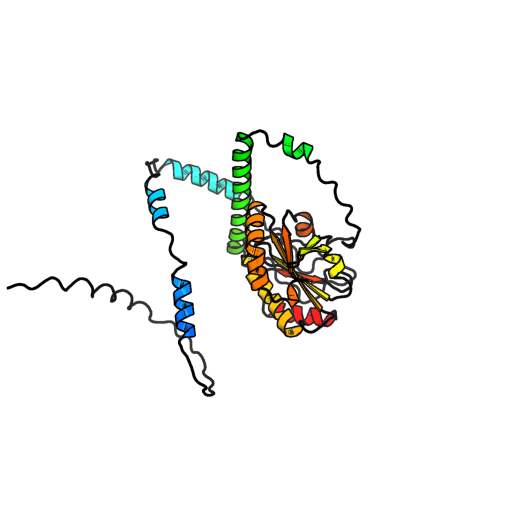9.94 161 LYS A C 1
ATOM 1275 O O . LYS A 1 161 ? 10.716 10.338 5.879 1.00 89.94 161 LYS A O 1
ATOM 1280 N N . LEU A 1 162 ? 8.822 9.575 4.951 1.00 89.31 162 LEU A N 1
ATOM 1281 C CA . LEU A 1 162 ? 8.531 10.780 4.167 1.00 89.31 162 LEU A CA 1
ATOM 1282 C C . LEU A 1 162 ? 7.627 11.746 4.929 1.00 89.31 162 LEU A C 1
ATOM 1284 O O . LEU A 1 162 ? 7.793 12.955 4.807 1.00 89.31 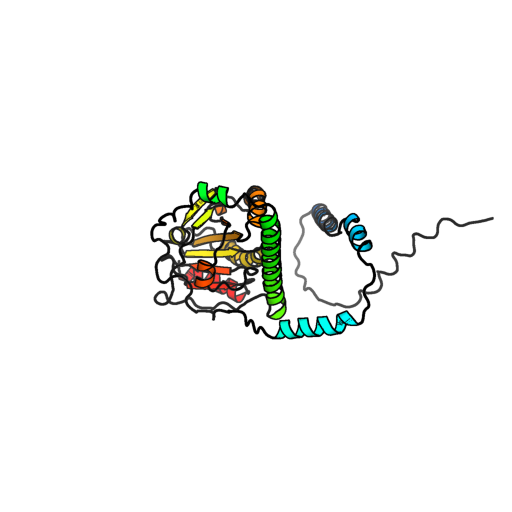162 LEU A O 1
ATOM 1288 N N . PHE A 1 163 ? 6.662 11.206 5.669 1.00 91.50 163 PHE A N 1
ATOM 1289 C CA . PHE A 1 163 ? 5.666 11.951 6.434 1.00 91.50 163 PHE A CA 1
ATOM 1290 C C . PHE A 1 163 ? 4.990 11.042 7.464 1.00 91.50 163 PHE A C 1
ATOM 1292 O O . PHE A 1 163 ? 4.914 9.834 7.242 1.00 91.50 163 PHE A O 1
ATOM 1299 N N . GLU A 1 164 ? 4.457 11.629 8.533 1.00 93.00 164 GLU A N 1
ATOM 1300 C CA . GLU A 1 164 ? 3.537 10.963 9.464 1.00 93.00 164 GLU A CA 1
ATOM 1301 C C . GLU A 1 164 ? 2.122 10.929 8.876 1.00 93.00 164 GLU A C 1
ATOM 1303 O O . GLU A 1 164 ? 1.667 11.910 8.279 1.00 93.00 164 GLU A O 1
ATOM 1308 N N . ALA A 1 165 ? 1.434 9.795 9.001 1.00 94.94 165 ALA A N 1
ATOM 1309 C CA . ALA A 1 165 ? 0.068 9.651 8.523 1.00 94.94 165 ALA A CA 1
ATOM 1310 C C . ALA A 1 165 ? -0.927 10.436 9.388 1.00 94.94 165 ALA A C 1
ATOM 1312 O O . ALA A 1 165 ? -0.686 10.734 10.557 1.00 94.94 165 ALA A O 1
ATOM 1313 N N . THR A 1 166 ? -2.071 10.777 8.799 1.00 95.94 166 THR A N 1
ATOM 1314 C CA . THR A 1 166 ? -3.124 11.520 9.495 1.00 95.94 166 THR A CA 1
ATOM 1315 C C . THR A 1 166 ? -3.861 10.641 10.500 1.00 95.94 166 THR A C 1
ATOM 1317 O O . THR A 1 166 ? -4.034 9.444 10.280 1.00 95.94 166 THR A O 1
ATOM 1320 N N . SER A 1 167 ? -4.374 11.248 11.569 1.00 95.25 167 SER A N 1
ATOM 1321 C CA . SER A 1 167 ? -5.244 10.560 12.537 1.00 95.25 167 SER A CA 1
ATOM 1322 C C . SER A 1 167 ? -6.667 10.327 12.014 1.00 95.25 167 SER A C 1
ATOM 1324 O O . SER A 1 167 ? -7.420 9.536 12.576 1.00 95.25 167 SER A O 1
ATOM 1326 N N . GLU A 1 168 ? -7.043 11.024 10.941 1.00 95.81 168 GLU A N 1
ATOM 1327 C CA . GLU A 1 168 ? -8.395 11.050 10.386 1.00 95.81 168 GLU A CA 1
ATOM 1328 C C . GLU A 1 168 ? -8.453 10.449 8.978 1.00 95.81 168 GLU A C 1
ATOM 1330 O O . GLU A 1 168 ? -7.464 10.443 8.232 1.00 95.81 168 GLU A O 1
ATOM 1335 N N . LEU A 1 169 ? -9.645 9.969 8.614 1.00 96.81 169 LEU A N 1
ATOM 1336 C CA . LEU A 1 169 ? -9.963 9.516 7.263 1.00 96.81 169 LEU A CA 1
ATOM 1337 C C . LEU A 1 169 ? -10.214 10.706 6.345 1.00 96.81 169 LEU A C 1
ATOM 1339 O O . LEU A 1 169 ? -10.940 11.639 6.683 1.00 96.81 169 LEU A O 1
ATOM 1343 N N . ILE A 1 170 ? -9.736 10.589 5.114 1.00 97.12 170 ILE A N 1
ATOM 1344 C CA . ILE A 1 170 ? -10.128 11.474 4.025 1.00 97.12 170 ILE A CA 1
ATOM 1345 C C . ILE A 1 170 ? -11.648 11.327 3.820 1.00 97.12 170 ILE A C 1
ATOM 1347 O O . ILE A 1 170 ? -12.146 10.195 3.706 1.00 97.12 170 ILE A O 1
ATOM 1351 N N . PRO A 1 171 ? -12.418 12.429 3.766 1.00 96.25 171 PRO A N 1
ATOM 1352 C CA . PRO A 1 171 ? -13.856 12.373 3.526 1.00 96.25 171 PRO A CA 1
ATOM 1353 C C . PRO A 1 171 ? -14.186 11.661 2.211 1.00 96.25 171 PRO A C 1
ATOM 1355 O O . PRO A 1 171 ? -13.536 11.889 1.193 1.00 96.25 171 PRO A O 1
ATOM 1358 N N . GLU A 1 172 ? -15.236 10.837 2.191 1.00 94.94 172 GLU A N 1
ATOM 1359 C CA . GLU A 1 172 ? -15.582 10.010 1.021 1.00 94.94 172 GLU A CA 1
ATOM 1360 C C . GLU A 1 172 ? -15.815 10.824 -0.262 1.00 94.94 172 GLU A C 1
ATOM 1362 O O . GLU A 1 172 ? -15.510 10.367 -1.367 1.00 94.94 172 GLU A O 1
ATOM 1367 N N . LYS A 1 173 ? -16.357 12.039 -0.116 1.00 94.69 173 LYS A N 1
ATOM 1368 C CA . LYS A 1 173 ? -16.616 12.962 -1.229 1.00 94.69 173 LYS A CA 1
ATOM 1369 C C . LYS A 1 173 ? -15.327 13.496 -1.863 1.00 94.69 173 LYS A C 1
ATOM 1371 O O . LYS A 1 173 ? -15.321 13.764 -3.057 1.00 94.69 173 LYS A O 1
ATOM 1376 N N . ALA A 1 174 ? -14.262 13.642 -1.072 1.00 95.81 174 ALA A N 1
ATOM 1377 C CA . ALA A 1 174 ? -12.958 14.125 -1.527 1.00 95.81 174 ALA A CA 1
ATOM 1378 C C . ALA A 1 174 ? -12.012 12.982 -1.932 1.00 95.81 174 ALA A C 1
ATOM 1380 O O . ALA A 1 174 ? -11.076 13.199 -2.697 1.00 95.81 174 ALA A O 1
ATOM 1381 N N . ALA A 1 175 ? -12.244 11.775 -1.413 1.00 96.50 175 ALA A N 1
ATOM 1382 C CA . ALA A 1 175 ? -11.418 10.606 -1.668 1.00 96.50 175 ALA A CA 1
ATOM 1383 C C . ALA A 1 175 ? -11.452 10.177 -3.144 1.00 96.50 175 ALA A C 1
ATOM 1385 O O . ALA A 1 175 ? -12.513 10.103 -3.771 1.00 96.50 175 ALA A O 1
ATOM 1386 N N . LEU A 1 176 ? -10.274 9.847 -3.675 1.00 96.62 176 LEU A N 1
ATOM 1387 C CA . LEU A 1 176 ? -10.094 9.342 -5.034 1.00 96.62 176 LEU A CA 1
ATOM 1388 C C . LEU A 1 176 ? -10.146 7.812 -5.059 1.00 96.62 176 LEU A C 1
ATOM 1390 O O . LEU A 1 176 ? -9.968 7.141 -4.039 1.00 96.62 176 LEU A O 1
ATOM 1394 N N . TYR A 1 177 ? -10.400 7.254 -6.239 1.00 96.25 177 TYR A N 1
ATOM 1395 C CA . TYR A 1 177 ? -10.469 5.813 -6.428 1.00 96.25 177 TYR A CA 1
ATOM 1396 C C . TYR A 1 177 ? -9.084 5.179 -6.448 1.00 96.25 177 TYR A C 1
ATOM 1398 O O . TYR A 1 177 ? -8.092 5.785 -6.858 1.00 96.25 177 TYR A O 1
ATOM 1406 N N . PHE A 1 178 ? -9.030 3.916 -6.037 1.00 95.50 178 PHE A N 1
ATOM 1407 C CA . PHE A 1 178 ? -7.843 3.101 -6.203 1.00 95.50 178 PHE A CA 1
ATOM 1408 C C . PHE A 1 178 ? -7.525 2.951 -7.704 1.00 95.50 178 PHE A C 1
ATOM 1410 O O . PHE A 1 178 ? -8.403 2.537 -8.475 1.00 95.50 178 PHE A O 1
ATOM 1417 N N . PRO A 1 179 ? -6.292 3.278 -8.134 1.00 93.94 179 PRO A N 1
ATOM 1418 C CA . PRO A 1 179 ? -5.923 3.233 -9.537 1.00 93.94 179 PRO A CA 1
ATOM 1419 C C . PRO A 1 179 ? -6.044 1.848 -10.161 1.00 93.94 179 PRO A C 1
ATOM 1421 O O . PRO A 1 179 ? -5.846 0.818 -9.516 1.00 93.94 179 PRO A O 1
ATOM 1424 N N . LYS A 1 180 ? -6.293 1.834 -11.469 1.00 91.69 180 LYS A N 1
ATOM 1425 C CA . LYS A 1 180 ? -6.307 0.621 -12.286 1.00 91.69 180 LYS A CA 1
ATOM 1426 C C . LYS A 1 180 ? -4.968 -0.111 -12.186 1.00 91.69 180 LYS A C 1
ATOM 1428 O O . LYS A 1 180 ? -3.947 0.389 -12.657 1.00 91.69 180 LYS A O 1
ATOM 1433 N N . PHE A 1 181 ? -4.985 -1.311 -11.613 1.00 93.12 181 PHE A N 1
ATOM 1434 C CA . PHE A 1 181 ? -3.773 -2.090 -11.393 1.00 93.12 181 PHE A CA 1
ATOM 1435 C C . PHE A 1 181 ? -4.047 -3.583 -11.493 1.00 93.12 181 PHE A C 1
ATOM 1437 O O . PHE A 1 181 ? -4.922 -4.112 -10.807 1.00 93.12 181 PHE A O 1
ATOM 1444 N N . LYS A 1 182 ? -3.268 -4.263 -12.338 1.00 93.12 182 LYS A N 1
ATOM 1445 C CA . LYS A 1 182 ? -3.280 -5.720 -12.430 1.00 93.12 182 LYS A CA 1
ATOM 1446 C C . LYS A 1 182 ? -2.058 -6.312 -11.753 1.00 93.12 182 LYS A C 1
ATOM 1448 O O . LYS A 1 182 ? -0.934 -5.867 -12.000 1.00 93.12 182 LYS A O 1
ATOM 1453 N N . ALA A 1 183 ? -2.270 -7.373 -10.991 1.00 93.81 183 ALA A N 1
ATOM 1454 C CA . ALA A 1 183 ? -1.184 -8.142 -10.409 1.00 93.81 183 ALA A CA 1
ATOM 1455 C C . ALA A 1 183 ? -1.513 -9.636 -10.390 1.00 93.81 183 ALA A C 1
ATOM 1457 O O . ALA A 1 183 ? -2.671 -10.039 -10.502 1.00 93.81 183 ALA A O 1
ATOM 1458 N N . THR A 1 184 ? -0.473 -10.460 -10.277 1.00 93.75 184 THR A N 1
ATOM 1459 C CA . THR A 1 184 ? -0.593 -11.920 -10.243 1.00 93.75 184 THR A CA 1
ATOM 1460 C C . THR A 1 184 ? -0.470 -12.403 -8.807 1.00 93.75 184 THR A C 1
ATOM 1462 O O . THR A 1 184 ? 0.517 -12.096 -8.142 1.00 93.75 184 THR A O 1
ATOM 1465 N N . SER A 1 185 ? -1.457 -13.144 -8.311 1.00 93.88 185 SER A N 1
ATOM 1466 C CA . SER A 1 185 ? -1.416 -13.721 -6.966 1.00 93.88 185 SER A CA 1
ATOM 1467 C C . SER A 1 185 ? -0.304 -14.767 -6.841 1.00 93.88 185 SER A C 1
ATOM 1469 O O . SER A 1 185 ? 0.192 -15.294 -7.843 1.00 93.88 185 SER A O 1
ATOM 1471 N N . LEU A 1 186 ? 0.073 -15.139 -5.614 1.00 90.19 186 LEU A N 1
ATOM 1472 C CA . LEU A 1 186 ? 0.987 -16.268 -5.411 1.00 90.19 186 LEU A CA 1
ATOM 1473 C C . LEU A 1 186 ? 0.430 -17.570 -5.987 1.00 90.19 186 LEU A C 1
ATOM 1475 O O . LEU A 1 186 ? 1.226 -18.423 -6.359 1.00 90.19 186 LEU A O 1
ATOM 1479 N N . ASN A 1 187 ? -0.888 -17.705 -6.145 1.00 88.88 187 ASN A N 1
ATOM 1480 C CA . ASN A 1 187 ? -1.528 -18.845 -6.808 1.00 88.88 187 ASN A CA 1
ATOM 1481 C C . ASN A 1 187 ? -1.536 -18.749 -8.342 1.00 88.88 187 ASN A C 1
ATOM 1483 O O . ASN A 1 187 ? -2.173 -19.560 -9.003 1.00 88.88 187 ASN A O 1
ATOM 1487 N N . SER A 1 188 ? -0.793 -17.795 -8.908 1.00 87.44 188 SER A N 1
ATOM 1488 C CA . SER A 1 188 ? -0.630 -17.600 -10.351 1.00 87.44 188 SER A CA 1
ATOM 1489 C C . SER A 1 188 ? -1.900 -17.152 -11.088 1.00 87.44 188 SER A C 1
ATOM 1491 O O . SER A 1 188 ? -1.951 -17.243 -12.312 1.00 87.44 188 SER A O 1
ATOM 1493 N N . TYR A 1 189 ? -2.889 -16.602 -10.376 1.00 89.75 189 TYR A N 1
ATOM 1494 C CA . TYR A 1 189 ? -4.071 -15.979 -10.981 1.00 89.75 189 TYR A CA 1
ATOM 1495 C C . TYR A 1 189 ? -3.861 -14.472 -11.155 1.00 89.75 189 TYR A C 1
ATOM 1497 O O . TYR A 1 189 ? -3.404 -13.797 -10.232 1.00 89.75 189 TYR A O 1
ATOM 1505 N N . GLU A 1 190 ? -4.198 -13.926 -12.325 1.00 92.69 190 GLU A N 1
ATOM 1506 C CA . GLU A 1 190 ? -4.196 -12.477 -12.557 1.00 92.69 190 GLU A CA 1
ATOM 1507 C C . GLU A 1 190 ? -5.498 -11.859 -12.035 1.00 92.69 190 GLU A C 1
ATOM 1509 O O . GLU A 1 190 ? -6.589 -12.322 -12.364 1.00 92.69 190 GLU A O 1
ATOM 1514 N N . HIS A 1 191 ? -5.389 -10.782 -11.257 1.00 92.69 191 HIS A N 1
ATOM 1515 C CA . HIS A 1 191 ? -6.541 -10.050 -10.739 1.00 92.69 191 HIS A CA 1
ATOM 1516 C C . HIS A 1 191 ? -6.419 -8.547 -10.997 1.00 92.69 191 HIS A C 1
ATOM 1518 O O . HIS A 1 191 ? -5.325 -7.977 -10.969 1.00 92.69 191 HIS A O 1
ATOM 1524 N N . ASN A 1 192 ? -7.568 -7.896 -11.199 1.00 93.12 192 ASN A N 1
ATOM 1525 C CA . ASN A 1 192 ? -7.679 -6.442 -11.129 1.00 93.12 192 ASN A CA 1
ATOM 1526 C C . ASN A 1 192 ? -7.880 -6.036 -9.661 1.00 93.12 192 ASN A C 1
ATOM 1528 O O . ASN A 1 192 ? -8.909 -6.346 -9.062 1.00 93.12 192 ASN A O 1
ATOM 1532 N N . ILE A 1 193 ? -6.895 -5.361 -9.073 1.00 94.38 193 ILE A N 1
ATOM 1533 C CA . ILE A 1 193 ? -6.890 -5.025 -7.644 1.00 94.38 193 ILE A CA 1
ATOM 1534 C C . ILE A 1 193 ? -8.081 -4.141 -7.235 1.00 94.38 193 ILE A C 1
ATOM 1536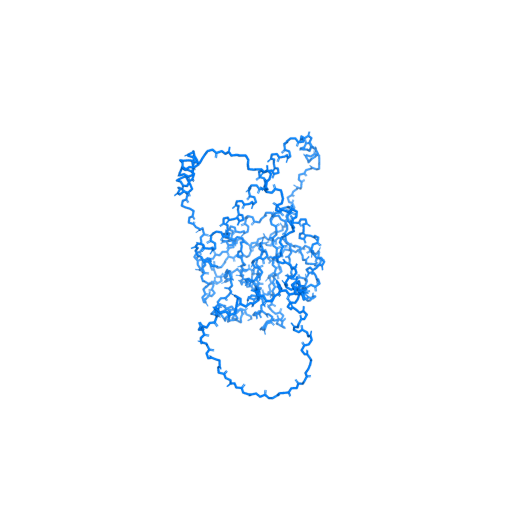 O O . ILE A 1 193 ? -8.762 -4.523 -6.285 1.00 94.38 193 ILE A O 1
ATOM 1540 N N . PRO A 1 194 ? -8.427 -3.044 -7.943 1.00 93.00 194 PRO A N 1
ATOM 1541 C CA . PRO A 1 194 ? -9.622 -2.255 -7.618 1.00 93.00 194 PRO A CA 1
ATOM 1542 C C . PRO A 1 194 ? -10.954 -3.023 -7.680 1.00 93.00 194 PRO A C 1
ATOM 1544 O O . PRO A 1 194 ? -11.949 -2.570 -7.125 1.00 93.00 194 PRO A O 1
ATOM 1547 N N . VAL A 1 195 ? -11.012 -4.175 -8.356 1.00 92.50 195 VAL A N 1
ATOM 1548 C CA . VAL A 1 195 ? -12.207 -5.039 -8.331 1.00 92.50 195 VAL A CA 1
ATOM 1549 C C . VAL A 1 195 ? -12.243 -5.855 -7.047 1.00 92.50 195 VAL A C 1
ATOM 1551 O O . VAL A 1 195 ? -13.298 -5.988 -6.435 1.00 92.50 195 VAL A O 1
ATOM 1554 N N . LEU A 1 196 ? -11.086 -6.355 -6.603 1.00 92.62 196 LEU A N 1
ATOM 1555 C CA . LEU A 1 196 ? -10.963 -7.112 -5.358 1.00 92.62 196 LEU A CA 1
ATOM 1556 C C . LEU A 1 196 ? -11.269 -6.272 -4.120 1.00 92.62 196 LEU A C 1
ATOM 1558 O O . LEU A 1 196 ? -11.787 -6.808 -3.145 1.00 92.62 196 LEU A O 1
ATOM 1562 N N . THR A 1 197 ? -10.953 -4.977 -4.143 1.00 93.62 197 THR A N 1
ATOM 1563 C CA . THR A 1 197 ? -11.199 -4.058 -3.022 1.00 93.62 197 THR A CA 1
ATOM 1564 C C . THR A 1 197 ? -12.675 -3.705 -2.842 1.00 93.62 197 THR A C 1
ATOM 1566 O O . THR A 1 197 ? -13.048 -3.181 -1.798 1.00 93.62 197 THR A O 1
ATOM 1569 N N . ARG A 1 198 ? -13.544 -3.981 -3.820 1.00 92.31 198 ARG A N 1
ATOM 1570 C CA . ARG A 1 198 ? -14.969 -3.645 -3.718 1.00 92.31 198 ARG A CA 1
ATOM 1571 C C . ARG A 1 198 ? -15.704 -4.529 -2.721 1.00 92.31 198 ARG A C 1
ATOM 1573 O O . ARG A 1 198 ? -15.466 -5.728 -2.613 1.00 92.31 198 ARG A O 1
ATOM 1580 N N . GLY A 1 199 ? -16.642 -3.918 -2.003 1.00 92.44 199 GLY A N 1
ATOM 1581 C CA . GLY A 1 199 ? -17.482 -4.592 -1.012 1.00 92.44 199 GLY A CA 1
ATOM 1582 C C . GLY A 1 199 ? -16.769 -4.946 0.297 1.00 92.44 199 GLY A C 1
ATOM 1583 O O . GLY A 1 199 ? -17.421 -5.449 1.209 1.00 92.44 199 GLY A O 1
ATOM 1584 N N . LYS A 1 200 ? -15.465 -4.668 0.423 1.00 95.50 200 LYS A N 1
ATOM 1585 C CA . LYS A 1 200 ? -14.663 -4.947 1.621 1.00 95.50 200 LYS A CA 1
ATOM 1586 C C . LYS A 1 200 ? -13.756 -3.774 1.963 1.00 95.50 200 LYS A C 1
ATOM 1588 O O . LYS A 1 200 ? -13.255 -3.085 1.082 1.00 95.50 200 LYS A O 1
ATOM 1593 N N . VAL A 1 201 ? -13.483 -3.587 3.247 1.00 97.19 201 VAL A N 1
ATOM 1594 C CA . VAL A 1 201 ? -12.433 -2.665 3.689 1.00 97.19 201 VAL A CA 1
ATOM 1595 C C . VAL A 1 201 ? -11.091 -3.349 3.460 1.00 97.19 201 VAL A C 1
ATOM 1597 O O . VAL A 1 201 ? -10.863 -4.458 3.938 1.00 97.19 201 VAL A O 1
ATOM 1600 N N . SER A 1 202 ? -10.212 -2.722 2.687 1.00 97.69 202 SER A N 1
ATOM 1601 C CA . SER A 1 202 ? -8.982 -3.356 2.219 1.00 97.69 202 SER A CA 1
ATOM 1602 C C . SER A 1 202 ? -7.765 -2.573 2.682 1.00 97.69 202 SER A C 1
ATOM 1604 O O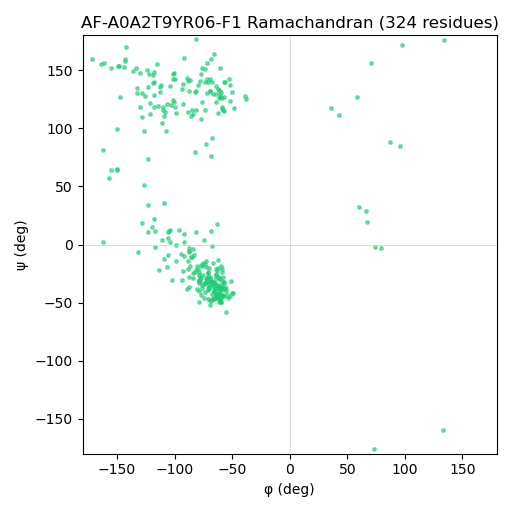 . SER A 1 202 ? -7.619 -1.395 2.361 1.00 97.69 202 SER A O 1
ATOM 1606 N N . ILE A 1 203 ? -6.879 -3.238 3.414 1.00 98.00 203 ILE A N 1
ATOM 1607 C CA . ILE A 1 203 ? -5.546 -2.730 3.728 1.00 98.00 203 ILE A CA 1
ATOM 1608 C C . ILE A 1 203 ? -4.638 -3.178 2.587 1.00 98.00 203 ILE A C 1
ATOM 1610 O O . ILE A 1 203 ? -4.444 -4.375 2.392 1.00 98.00 203 ILE A O 1
ATOM 1614 N N . VAL A 1 204 ? -4.127 -2.235 1.803 1.00 97.81 204 VAL A N 1
ATOM 1615 C CA . VAL A 1 204 ? -3.284 -2.507 0.636 1.00 97.81 204 VAL A CA 1
ATOM 1616 C C . VAL A 1 204 ? -1.861 -2.061 0.933 1.00 97.81 204 VAL A C 1
ATOM 1618 O O . VAL A 1 204 ? -1.613 -0.867 1.103 1.00 97.81 204 VAL A O 1
ATOM 1621 N N . THR A 1 205 ? -0.915 -2.996 0.978 1.00 97.69 205 THR A N 1
ATOM 1622 C CA . THR A 1 205 ? 0.502 -2.677 1.175 1.00 97.69 205 THR A CA 1
ATOM 1623 C C . THR A 1 205 ? 1.266 -2.728 -0.142 1.00 97.69 205 THR A C 1
ATOM 1625 O O . THR A 1 205 ? 0.998 -3.579 -0.987 1.00 97.69 205 THR A O 1
ATOM 1628 N N . PHE A 1 206 ? 2.217 -1.810 -0.325 1.00 96.88 206 PHE A N 1
ATOM 1629 C CA . PHE A 1 206 ? 3.121 -1.781 -1.476 1.00 96.88 206 PHE A CA 1
ATOM 1630 C C . PHE A 1 206 ? 4.567 -1.940 -1.020 1.00 96.88 206 PHE A C 1
ATOM 1632 O O . PHE A 1 206 ? 5.047 -1.192 -0.165 1.00 96.88 206 PHE A O 1
ATOM 1639 N N . GLU A 1 207 ? 5.267 -2.880 -1.646 1.00 94.56 207 GLU A N 1
ATOM 1640 C CA . GLU A 1 207 ? 6.668 -3.205 -1.401 1.00 94.56 207 GLU A CA 1
ATOM 1641 C C . GLU A 1 207 ? 7.407 -3.231 -2.738 1.00 94.56 207 GLU A C 1
ATOM 1643 O O . GLU A 1 207 ? 7.086 -4.047 -3.597 1.00 94.56 207 GLU A O 1
ATOM 1648 N N . PHE A 1 208 ? 8.401 -2.356 -2.927 1.00 88.94 208 PHE A N 1
ATOM 1649 C CA . PHE A 1 208 ? 9.237 -2.357 -4.143 1.00 88.94 208 PHE A CA 1
ATOM 1650 C C . PHE A 1 208 ? 10.648 -2.906 -3.910 1.00 88.94 208 PHE A C 1
ATOM 1652 O O . PHE A 1 208 ? 11.434 -3.074 -4.840 1.00 88.94 208 PHE A O 1
ATOM 1659 N N . ALA A 1 209 ? 11.008 -3.127 -2.648 1.00 85.12 209 ALA A N 1
ATOM 1660 C CA . ALA A 1 209 ? 12.311 -3.617 -2.238 1.00 85.12 209 ALA A CA 1
ATOM 1661 C C . ALA A 1 209 ? 12.164 -4.466 -0.977 1.00 85.12 209 ALA A C 1
ATOM 1663 O O . ALA A 1 209 ? 11.294 -4.215 -0.149 1.00 85.12 209 ALA A O 1
ATOM 1664 N N . LYS A 1 210 ? 13.087 -5.407 -0.756 1.00 83.56 210 LYS A N 1
ATOM 1665 C CA . LYS A 1 210 ? 13.088 -6.242 0.458 1.00 83.56 210 LYS A CA 1
ATOM 1666 C C . LYS A 1 210 ? 13.161 -5.422 1.756 1.00 83.56 210 LYS A C 1
ATOM 1668 O O . LYS A 1 210 ? 12.672 -5.857 2.790 1.00 83.56 210 LYS A O 1
ATOM 1673 N N . PHE A 1 211 ? 13.757 -4.229 1.707 1.00 84.81 211 PHE A N 1
ATOM 1674 C CA . PHE A 1 211 ? 13.797 -3.309 2.845 1.00 84.81 211 PHE A CA 1
ATOM 1675 C C . PHE A 1 211 ? 12.394 -2.826 3.259 1.00 84.81 211 PHE A C 1
ATOM 1677 O O . PHE A 1 211 ? 12.103 -2.760 4.450 1.00 84.81 211 PHE A O 1
ATOM 1684 N N . ALA A 1 212 ? 11.509 -2.590 2.284 1.00 89.25 212 ALA A N 1
ATOM 1685 C CA . ALA A 1 212 ? 10.135 -2.139 2.495 1.00 89.25 212 ALA A CA 1
ATOM 1686 C C . ALA A 1 212 ? 9.274 -3.160 3.257 1.00 89.25 212 ALA A C 1
ATOM 1688 O O . ALA A 1 212 ? 8.347 -2.770 3.958 1.00 89.25 212 ALA A O 1
ATOM 1689 N N . GLU A 1 213 ? 9.606 -4.451 3.183 1.00 89.81 213 GLU A N 1
ATOM 1690 C CA . GLU A 1 213 ? 8.886 -5.516 3.893 1.00 89.81 213 GLU A CA 1
ATOM 1691 C C . GLU A 1 213 ? 8.921 -5.317 5.413 1.00 89.81 213 GLU A C 1
ATOM 1693 O O . GLU A 1 213 ? 7.919 -5.496 6.095 1.00 89.81 213 GLU A O 1
ATOM 1698 N N . LYS A 1 214 ? 10.051 -4.848 5.963 1.00 90.38 214 LYS A N 1
ATOM 1699 C CA . LYS A 1 214 ? 10.143 -4.535 7.400 1.00 90.38 214 LYS A CA 1
ATOM 1700 C C . LYS A 1 214 ? 9.182 -3.420 7.812 1.00 90.38 214 LYS A C 1
ATOM 1702 O O . LYS A 1 214 ? 8.765 -3.363 8.962 1.00 90.38 214 LYS A O 1
ATOM 1707 N N . HIS A 1 215 ? 8.851 -2.529 6.882 1.00 93.44 215 HIS A N 1
ATOM 1708 C CA . HIS A 1 215 ? 7.932 -1.426 7.122 1.00 93.44 215 HIS A CA 1
ATOM 1709 C C . HIS A 1 215 ? 6.491 -1.926 7.076 1.00 93.44 215 HIS A C 1
ATOM 1711 O O . HIS A 1 215 ? 5.727 -1.691 8.007 1.00 93.44 215 HIS A O 1
ATOM 1717 N N . THR A 1 216 ? 6.128 -2.666 6.029 1.00 94.62 216 THR A N 1
ATOM 1718 C CA . THR A 1 216 ? 4.762 -3.167 5.839 1.00 94.62 216 THR A CA 1
ATOM 1719 C C . THR A 1 216 ? 4.359 -4.203 6.883 1.00 94.62 216 THR A C 1
ATOM 1721 O O . THR A 1 216 ? 3.198 -4.193 7.291 1.00 94.62 216 THR A O 1
ATOM 1724 N N . ILE A 1 217 ? 5.301 -5.017 7.387 1.00 95.31 217 ILE A N 1
ATOM 1725 C CA . ILE A 1 217 ? 5.067 -5.973 8.486 1.00 95.31 217 ILE A CA 1
ATOM 1726 C C . ILE A 1 217 ? 4.385 -5.297 9.679 1.00 95.31 217 ILE A C 1
ATOM 1728 O O . ILE A 1 217 ? 3.417 -5.837 10.198 1.00 95.31 217 ILE A O 1
ATOM 1732 N N . SER A 1 218 ? 4.794 -4.078 10.045 1.00 95.38 218 SER A N 1
ATOM 1733 C CA . SER A 1 218 ? 4.200 -3.365 11.185 1.00 95.38 218 SER A CA 1
ATOM 1734 C C . SER A 1 218 ? 2.686 -3.124 11.049 1.00 95.38 218 SER A C 1
ATOM 1736 O O . SER A 1 218 ? 1.979 -3.154 12.053 1.00 95.38 218 SER A O 1
ATOM 1738 N N . TYR A 1 219 ? 2.168 -2.960 9.825 1.00 96.31 219 TYR A N 1
ATOM 1739 C CA . TYR A 1 219 ? 0.730 -2.831 9.548 1.00 96.31 219 TYR A CA 1
ATOM 1740 C C . TYR A 1 219 ? 0.051 -4.190 9.352 1.00 96.31 219 TYR A C 1
ATOM 1742 O O . TYR A 1 219 ? -1.090 -4.381 9.776 1.00 96.31 219 TYR A O 1
ATOM 1750 N N . ILE A 1 220 ? 0.752 -5.138 8.723 1.00 95.81 220 ILE A N 1
ATOM 1751 C CA . ILE A 1 220 ? 0.283 -6.516 8.535 1.00 95.81 220 ILE A CA 1
ATOM 1752 C C . ILE A 1 220 ? 0.022 -7.162 9.898 1.00 95.81 220 ILE A C 1
ATOM 1754 O O . ILE A 1 220 ? -1.032 -7.758 10.089 1.00 95.81 220 ILE A O 1
ATOM 1758 N N . ASP A 1 221 ? 0.911 -6.970 10.869 1.00 96.00 221 ASP A N 1
ATOM 1759 C CA . ASP A 1 221 ? 0.763 -7.513 12.218 1.00 96.00 221 ASP A CA 1
ATOM 1760 C C . ASP A 1 221 ? -0.485 -6.959 12.927 1.00 96.00 221 ASP A C 1
ATOM 1762 O O . ASP A 1 221 ? -1.175 -7.700 13.629 1.00 96.00 221 ASP A O 1
ATOM 1766 N N . GLN A 1 222 ? -0.850 -5.688 12.694 1.00 96.31 222 GLN A N 1
ATOM 1767 C CA . GLN A 1 222 ? -2.114 -5.139 13.210 1.00 96.31 222 GLN A CA 1
ATOM 1768 C C . GLN A 1 222 ? -3.329 -5.812 12.563 1.00 96.31 222 GLN A C 1
ATOM 1770 O O . GLN A 1 222 ? -4.310 -6.111 13.247 1.00 96.31 222 GLN A O 1
ATOM 1775 N N . TYR A 1 223 ? -3.272 -6.082 11.256 1.00 96.06 223 TYR A N 1
ATOM 1776 C CA . TYR A 1 223 ? -4.324 -6.831 10.572 1.00 96.06 223 TYR A CA 1
ATOM 1777 C C . TYR A 1 223 ? -4.467 -8.248 11.132 1.00 96.06 223 TYR A C 1
ATOM 1779 O O . TYR A 1 223 ? -5.574 -8.654 11.491 1.00 96.06 223 TYR A O 1
ATOM 1787 N N . GLU A 1 224 ? -3.357 -8.976 11.256 1.00 95.25 224 GLU A N 1
ATOM 1788 C CA . GLU A 1 224 ? -3.349 -10.347 11.771 1.00 95.25 224 GLU A CA 1
ATOM 1789 C C . GLU A 1 224 ? -3.890 -10.416 13.205 1.00 95.25 224 GLU A C 1
ATOM 1791 O O . GLU A 1 224 ? -4.606 -11.355 13.547 1.00 95.25 224 GLU A O 1
ATOM 1796 N N . LYS A 1 225 ? -3.597 -9.400 14.027 1.00 96.25 225 LYS A N 1
ATOM 1797 C CA . LYS A 1 225 ? -4.040 -9.325 15.423 1.00 96.25 225 LYS A CA 1
ATOM 1798 C C . LYS A 1 225 ? -5.529 -9.003 15.585 1.00 96.25 225 LYS A C 1
ATOM 1800 O O . LYS A 1 225 ? -6.159 -9.557 16.480 1.00 96.25 225 LYS A O 1
ATOM 1805 N N . TYR A 1 226 ? -6.085 -8.090 14.784 1.00 95.75 226 TYR A N 1
ATOM 1806 C CA . TYR A 1 226 ? -7.432 -7.545 15.031 1.00 95.75 226 TYR A CA 1
ATOM 1807 C C . TYR A 1 226 ? -8.489 -7.910 13.985 1.00 95.75 226 TYR A C 1
ATOM 1809 O O . TYR A 1 226 ? -9.680 -7.818 14.282 1.00 95.75 226 TYR A O 1
ATOM 1817 N N . PHE A 1 227 ? -8.093 -8.271 12.763 1.00 95.75 227 PHE A N 1
ATOM 1818 C CA . PHE A 1 227 ? -9.008 -8.322 11.616 1.00 95.75 227 PHE A CA 1
ATOM 1819 C C . PHE A 1 227 ? -8.940 -9.606 10.789 1.00 95.75 227 PHE A C 1
ATOM 1821 O O . PHE A 1 227 ? -9.789 -9.786 9.919 1.00 95.75 227 PHE A O 1
ATOM 1828 N N . LYS A 1 228 ? -7.993 -10.509 11.062 1.00 92.69 228 LYS A N 1
ATOM 1829 C CA . LYS A 1 228 ? -7.821 -11.780 10.340 1.00 92.69 228 LYS A CA 1
ATOM 1830 C C . LYS A 1 228 ? -9.115 -12.589 10.190 1.00 92.69 228 LYS A C 1
ATOM 1832 O O . LYS A 1 228 ? -9.382 -13.121 9.116 1.00 92.69 228 LYS A O 1
ATOM 1837 N N . ASP A 1 229 ? -9.924 -12.650 11.246 1.00 92.06 229 ASP A N 1
ATOM 1838 C CA . ASP A 1 229 ? -11.167 -13.433 11.268 1.00 92.06 229 ASP A CA 1
ATOM 1839 C C . ASP A 1 229 ? -12.385 -12.650 10.740 1.00 92.06 229 ASP A C 1
ATOM 1841 O O . ASP A 1 229 ? -13.472 -13.204 10.550 1.00 92.06 229 ASP A O 1
ATOM 1845 N N . ASN A 1 230 ? -12.228 -11.351 10.463 1.00 93.12 230 ASN A N 1
ATOM 1846 C CA . ASN A 1 230 ? -13.310 -10.500 9.989 1.00 93.12 230 ASN A CA 1
ATOM 1847 C C . ASN A 1 230 ? -13.450 -10.576 8.461 1.00 93.12 230 ASN A C 1
ATOM 1849 O O . ASN A 1 230 ? -12.662 -10.003 7.716 1.00 93.12 230 ASN A O 1
ATOM 1853 N N . LYS A 1 231 ? -14.538 -11.189 7.981 1.00 92.00 231 LYS A N 1
ATOM 1854 C CA . LYS A 1 231 ? -14.828 -11.346 6.541 1.00 92.00 231 LYS A CA 1
ATOM 1855 C C . LYS A 1 231 ? -15.005 -10.025 5.775 1.00 92.00 231 LYS A C 1
ATOM 1857 O O . LYS A 1 231 ? -14.899 -10.027 4.545 1.00 92.00 231 LYS A O 1
ATOM 1862 N N . LYS A 1 232 ? -15.299 -8.920 6.472 1.00 94.12 232 LYS A N 1
ATOM 1863 C CA . LYS A 1 232 ? -15.462 -7.585 5.874 1.00 94.12 232 LYS A CA 1
ATOM 1864 C C . LYS A 1 232 ? -14.131 -6.880 5.613 1.00 94.12 232 LYS A C 1
ATOM 1866 O O . LYS A 1 232 ? -14.108 -5.939 4.821 1.00 94.12 232 LYS A O 1
ATOM 1871 N N . VAL A 1 233 ? -13.051 -7.317 6.265 1.00 96.56 233 VAL A N 1
ATOM 1872 C CA . VAL A 1 233 ? -11.724 -6.707 6.156 1.00 96.56 233 VAL A CA 1
ATOM 1873 C C . VAL A 1 233 ? -10.779 -7.667 5.448 1.00 96.56 233 VAL A C 1
ATOM 1875 O O . VAL A 1 233 ? -10.753 -8.862 5.729 1.00 96.56 233 VAL A O 1
ATOM 1878 N N . GLN A 1 234 ? -9.971 -7.152 4.533 1.00 96.12 234 GLN A N 1
ATOM 1879 C CA . GLN A 1 234 ? -8.952 -7.942 3.851 1.00 96.12 234 GLN A CA 1
ATOM 1880 C C . GLN A 1 234 ? -7.611 -7.220 3.808 1.00 96.12 234 GLN A C 1
ATOM 1882 O O . GLN A 1 234 ? -7.551 -5.991 3.788 1.00 96.12 234 GLN A O 1
ATOM 1887 N N . LEU A 1 235 ? -6.540 -8.005 3.754 1.00 97.31 235 LEU A N 1
ATOM 1888 C CA . LEU A 1 235 ? -5.176 -7.533 3.566 1.00 97.31 235 LEU A CA 1
ATOM 1889 C C . LEU A 1 235 ? -4.694 -7.944 2.177 1.00 97.31 235 LEU A C 1
ATOM 1891 O O . LEU A 1 235 ? -4.609 -9.134 1.892 1.00 97.31 235 LEU A O 1
ATOM 1895 N N . ILE A 1 236 ? -4.370 -6.965 1.337 1.00 97.31 236 ILE A N 1
ATOM 1896 C CA . ILE A 1 236 ? -3.807 -7.146 -0.001 1.00 97.31 236 ILE A CA 1
ATOM 1897 C C . ILE A 1 236 ? -2.343 -6.712 0.051 1.00 97.31 236 ILE A C 1
ATOM 1899 O O . ILE A 1 236 ? -2.053 -5.534 0.243 1.00 97.31 236 ILE A O 1
ATOM 1903 N N . GLN A 1 237 ? -1.419 -7.647 -0.145 1.00 96.69 237 GLN A N 1
ATOM 1904 C CA . GLN A 1 237 ? 0.015 -7.357 -0.146 1.00 96.69 237 GLN A CA 1
ATOM 1905 C C . GLN A 1 237 ? 0.538 -7.339 -1.580 1.00 96.69 237 GLN A C 1
ATOM 1907 O O . GLN A 1 237 ? 0.435 -8.342 -2.281 1.00 96.69 237 GLN A O 1
ATOM 1912 N N . LEU A 1 238 ? 1.087 -6.210 -2.027 1.00 96.19 238 LEU A N 1
ATOM 1913 C CA . LEU A 1 238 ? 1.621 -6.028 -3.376 1.00 96.19 238 LEU A CA 1
ATOM 1914 C C . LEU A 1 238 ? 3.147 -5.934 -3.331 1.00 96.19 238 LEU A C 1
ATOM 1916 O O . LEU A 1 238 ? 3.704 -4.927 -2.896 1.00 96.19 238 LEU A O 1
ATOM 1920 N N . ASN A 1 239 ? 3.817 -6.959 -3.849 1.00 94.25 239 ASN A N 1
ATOM 1921 C CA . ASN A 1 239 ? 5.257 -6.957 -4.074 1.00 94.25 239 ASN A CA 1
ATOM 1922 C C . ASN A 1 239 ? 5.548 -6.644 -5.550 1.00 94.25 239 ASN A C 1
ATOM 1924 O O . ASN A 1 239 ? 5.180 -7.404 -6.451 1.00 94.25 239 ASN A O 1
ATOM 1928 N N . ILE A 1 240 ? 6.159 -5.494 -5.811 1.00 92.38 240 ILE A N 1
ATOM 1929 C CA . ILE A 1 240 ? 6.371 -4.961 -7.153 1.00 92.38 240 ILE A CA 1
ATOM 1930 C C . ILE A 1 240 ? 7.861 -4.927 -7.461 1.00 92.38 240 ILE A C 1
ATOM 1932 O O . ILE A 1 240 ? 8.618 -4.182 -6.850 1.00 92.38 240 ILE A O 1
ATOM 1936 N N . GLU A 1 241 ? 8.272 -5.658 -8.491 1.00 88.69 241 GLU A N 1
ATOM 1937 C CA . GLU A 1 241 ? 9.642 -5.624 -8.987 1.00 88.69 241 GLU A CA 1
ATOM 1938 C C . GLU A 1 241 ? 9.674 -4.966 -10.370 1.00 88.69 241 GLU A C 1
ATOM 1940 O O . GLU A 1 241 ? 9.280 -5.548 -11.384 1.00 88.69 241 GLU A O 1
ATOM 1945 N N . GLU A 1 242 ? 10.142 -3.719 -10.420 1.00 83.25 242 GLU A N 1
ATOM 1946 C CA . GLU A 1 242 ? 10.231 -2.966 -11.677 1.00 83.25 242 GLU A CA 1
ATOM 1947 C C . GLU A 1 242 ? 11.446 -3.384 -12.517 1.00 83.25 242 GLU A C 1
ATOM 1949 O O . GLU A 1 242 ? 11.452 -3.210 -13.738 1.00 83.25 242 GLU A O 1
ATOM 1954 N N . ASN A 1 243 ? 12.485 -3.940 -11.887 1.00 80.31 243 ASN A N 1
ATOM 1955 C CA . ASN A 1 243 ? 13.711 -4.298 -12.579 1.00 80.31 243 ASN A CA 1
ATOM 1956 C C . ASN A 1 243 ? 13.590 -5.686 -13.216 1.00 80.31 243 ASN A C 1
ATOM 1958 O O . ASN A 1 243 ? 13.522 -6.702 -12.533 1.00 80.31 243 ASN A O 1
ATOM 1962 N N . TRP A 1 244 ? 13.650 -5.733 -14.545 1.00 73.94 244 TRP A N 1
ATOM 1963 C CA . TRP A 1 244 ? 13.560 -6.966 -15.329 1.00 73.94 244 TRP A CA 1
ATOM 1964 C C . TRP A 1 244 ? 14.620 -8.027 -14.968 1.00 73.94 244 TRP A C 1
ATOM 1966 O O . TRP A 1 244 ? 14.319 -9.219 -15.018 1.00 73.94 244 TRP A O 1
ATOM 1976 N N . LEU A 1 245 ? 15.832 -7.623 -14.562 1.00 72.06 245 LEU A N 1
ATOM 1977 C CA . LEU A 1 245 ? 16.890 -8.545 -14.124 1.00 72.06 245 LEU A CA 1
ATOM 1978 C C . LEU A 1 245 ? 16.540 -9.169 -12.770 1.00 72.06 245 LEU A C 1
ATOM 1980 O O . LEU A 1 245 ? 16.611 -10.386 -12.599 1.00 72.06 245 LEU A O 1
ATOM 1984 N N . LYS A 1 246 ? 16.111 -8.340 -11.812 1.00 71.94 246 LYS A N 1
ATOM 1985 C CA . LYS A 1 246 ? 15.675 -8.809 -10.488 1.00 71.94 246 LYS A CA 1
ATOM 1986 C C . LYS A 1 246 ? 14.379 -9.609 -10.572 1.00 71.94 246 LYS A C 1
ATOM 1988 O O . LYS A 1 246 ? 14.213 -10.560 -9.818 1.00 71.94 246 LYS A O 1
ATOM 1993 N N . ALA A 1 247 ? 13.506 -9.296 -11.527 1.00 77.12 247 ALA A N 1
ATOM 1994 C CA . ALA A 1 247 ? 12.273 -10.026 -11.777 1.00 77.12 247 ALA A CA 1
ATOM 1995 C C . ALA A 1 247 ? 12.536 -11.509 -12.069 1.00 77.12 247 ALA A C 1
ATOM 1997 O O . ALA A 1 247 ? 11.788 -12.358 -11.592 1.00 77.12 247 ALA A O 1
ATOM 1998 N N . PHE A 1 248 ? 13.604 -11.846 -12.801 1.00 76.69 248 PHE A N 1
ATOM 1999 C CA . PHE A 1 248 ? 13.984 -13.244 -13.024 1.00 76.69 248 PHE A CA 1
ATOM 2000 C C . PHE A 1 248 ? 14.375 -13.945 -11.715 1.00 76.69 248 PHE A C 1
ATOM 2002 O O . PHE A 1 248 ? 13.898 -15.044 -11.435 1.00 76.69 248 PHE A O 1
ATOM 2009 N N . LEU A 1 249 ? 15.177 -13.281 -10.878 1.00 78.25 249 LEU A N 1
ATOM 2010 C CA . LEU A 1 249 ? 15.575 -13.812 -9.575 1.00 78.25 249 LEU A CA 1
ATOM 2011 C C . LEU A 1 249 ? 14.371 -13.976 -8.637 1.00 78.25 249 LEU A C 1
ATOM 2013 O O . LEU A 1 249 ? 14.205 -15.026 -8.025 1.00 78.25 249 LEU A O 1
ATOM 2017 N N . LEU A 1 250 ? 13.493 -12.974 -8.557 1.00 75.44 250 LEU A N 1
ATOM 2018 C CA . LEU A 1 250 ? 12.297 -13.046 -7.721 1.00 75.44 250 LEU A CA 1
ATOM 2019 C C . LEU A 1 250 ? 11.345 -14.147 -8.203 1.00 75.44 250 LEU A C 1
ATOM 2021 O O . LEU A 1 250 ? 10.801 -14.867 -7.370 1.00 75.44 250 LEU A O 1
ATOM 2025 N N . LYS A 1 251 ? 11.207 -14.348 -9.522 1.00 80.12 251 LYS A N 1
ATOM 2026 C CA . LYS A 1 251 ? 10.462 -15.485 -10.090 1.00 80.12 251 LYS A CA 1
ATOM 2027 C C . LYS A 1 251 ? 11.025 -16.828 -9.629 1.00 80.12 251 LYS A C 1
ATOM 2029 O O . LYS A 1 251 ? 10.246 -17.692 -9.233 1.00 80.12 251 LYS A O 1
ATOM 2034 N N . ALA A 1 252 ? 12.349 -16.987 -9.617 1.00 80.44 252 ALA A N 1
ATOM 2035 C CA . ALA A 1 252 ? 12.993 -18.189 -9.087 1.00 80.44 252 ALA A CA 1
ATOM 2036 C C . ALA A 1 252 ? 12.747 -18.372 -7.575 1.00 80.44 252 ALA A C 1
ATOM 2038 O O . ALA A 1 252 ? 12.662 -19.500 -7.095 1.00 80.44 252 ALA A O 1
ATOM 2039 N N . CYS A 1 253 ? 12.563 -17.278 -6.830 1.00 83.25 253 CYS A N 1
ATOM 2040 C CA . CYS A 1 253 ? 12.270 -17.301 -5.396 1.00 83.25 253 CYS A CA 1
ATOM 2041 C C . CYS A 1 253 ? 10.783 -17.515 -5.047 1.00 83.25 253 CYS A C 1
ATOM 2043 O O . CYS A 1 253 ? 10.482 -17.740 -3.875 1.00 83.25 253 CYS A O 1
ATOM 2045 N N . ILE A 1 254 ? 9.843 -17.482 -6.004 1.00 84.88 254 ILE A N 1
ATOM 2046 C CA . ILE A 1 254 ? 8.397 -17.649 -5.730 1.00 84.88 254 ILE A CA 1
ATOM 2047 C C . ILE A 1 254 ? 8.080 -18.909 -4.899 1.00 84.88 254 ILE A C 1
ATOM 2049 O O . ILE A 1 254 ? 7.296 -18.791 -3.954 1.00 84.88 254 ILE A O 1
ATOM 2053 N N . PRO A 1 255 ? 8.661 -20.097 -5.166 1.00 86.69 255 PRO A N 1
ATOM 2054 C CA . PRO A 1 255 ? 8.408 -21.286 -4.348 1.00 86.69 255 PRO A CA 1
ATOM 2055 C C . PRO A 1 255 ? 8.790 -21.094 -2.875 1.00 86.69 255 PRO A C 1
ATOM 2057 O O . PRO A 1 255 ? 8.046 -21.505 -1.985 1.00 86.69 255 PRO A O 1
ATOM 2060 N N . LEU A 1 256 ? 9.903 -20.404 -2.611 1.00 86.44 256 LEU A N 1
ATOM 2061 C CA . LEU A 1 256 ? 10.338 -20.079 -1.253 1.00 86.44 256 LEU A CA 1
ATOM 2062 C C . LEU A 1 256 ? 9.379 -19.083 -0.587 1.00 86.44 256 LEU A C 1
ATOM 2064 O O . LEU A 1 256 ? 9.005 -19.272 0.568 1.00 86.44 256 LEU A O 1
ATOM 2068 N N . LEU A 1 257 ? 8.923 -18.057 -1.318 1.00 85.38 257 LEU A N 1
ATOM 2069 C CA . LEU A 1 257 ? 7.902 -17.132 -0.815 1.00 85.38 257 LEU A CA 1
ATOM 2070 C C . LEU A 1 257 ? 6.606 -17.875 -0.458 1.00 85.38 257 LEU A C 1
ATOM 2072 O O . LEU A 1 257 ? 6.066 -17.665 0.624 1.00 85.38 257 LEU A O 1
ATOM 2076 N N . ARG A 1 258 ? 6.134 -18.786 -1.318 1.00 88.88 258 ARG A N 1
ATOM 2077 C CA . ARG A 1 258 ? 4.944 -19.613 -1.050 1.00 88.88 258 ARG A CA 1
ATOM 2078 C C . ARG A 1 258 ? 5.097 -20.471 0.205 1.00 88.88 258 ARG A C 1
ATOM 2080 O O . ARG A 1 258 ? 4.112 -20.672 0.906 1.00 88.88 258 ARG A O 1
ATOM 2087 N N . SER A 1 259 ? 6.306 -20.954 0.492 1.00 88.06 259 SER A N 1
ATOM 2088 C CA . SER A 1 259 ? 6.590 -21.726 1.707 1.00 88.06 259 SER A CA 1
ATOM 2089 C C . SER A 1 259 ? 6.580 -20.869 2.976 1.00 88.06 259 SER A C 1
ATOM 2091 O O . SER A 1 259 ? 6.214 -21.368 4.035 1.00 88.06 259 SER A O 1
ATOM 2093 N N . ASN A 1 260 ? 6.983 -19.599 2.885 1.00 87.81 260 ASN A N 1
ATOM 2094 C CA . ASN A 1 260 ? 7.080 -18.699 4.040 1.00 87.81 260 ASN A CA 1
ATOM 2095 C C . ASN A 1 260 ? 5.769 -17.960 4.343 1.00 87.81 260 ASN A C 1
ATOM 2097 O O . ASN A 1 260 ? 5.519 -17.577 5.483 1.00 87.81 260 ASN A O 1
ATOM 2101 N N . ILE A 1 261 ? 4.931 -17.731 3.331 1.00 89.62 261 ILE A N 1
ATOM 2102 C CA . ILE A 1 261 ? 3.646 -17.052 3.498 1.00 89.62 261 ILE A CA 1
ATOM 2103 C C . ILE A 1 261 ? 2.561 -18.082 3.856 1.00 89.62 261 ILE A C 1
ATOM 2105 O O . ILE A 1 261 ? 2.430 -19.089 3.159 1.00 89.62 261 ILE A O 1
ATOM 2109 N N . PRO A 1 262 ? 1.725 -17.837 4.883 1.00 90.50 262 PRO A N 1
ATOM 2110 C CA . PRO A 1 262 ? 0.599 -18.708 5.205 1.00 90.50 262 PRO A CA 1
ATOM 2111 C C . PRO A 1 262 ? -0.374 -18.903 4.032 1.00 90.50 262 PRO A C 1
ATOM 2113 O O . PRO A 1 262 ? -0.726 -17.944 3.343 1.00 90.50 262 PRO A O 1
ATOM 2116 N N . LYS A 1 263 ? -0.878 -20.134 3.855 1.00 90.69 263 LYS A N 1
ATOM 2117 C CA . LYS A 1 263 ? -1.730 -20.525 2.711 1.00 90.69 263 LYS A CA 1
ATOM 2118 C C . LYS A 1 263 ? -2.974 -19.645 2.530 1.00 90.69 263 LYS A C 1
ATOM 2120 O O . LYS A 1 263 ? -3.325 -19.325 1.399 1.00 90.69 263 LYS A O 1
ATOM 2125 N N . TYR A 1 264 ? -3.612 -19.200 3.618 1.00 90.25 264 TYR A N 1
ATOM 2126 C CA . TYR A 1 264 ? -4.811 -18.349 3.540 1.00 90.25 264 TYR A CA 1
ATOM 2127 C C . TYR A 1 264 ? -4.547 -16.980 2.891 1.00 90.25 264 TYR A C 1
ATOM 2129 O O . TYR A 1 264 ? -5.475 -16.363 2.375 1.00 90.25 264 TYR A O 1
ATOM 2137 N N . ARG A 1 265 ? -3.287 -16.521 2.860 1.00 91.19 265 ARG A N 1
ATOM 2138 C CA . ARG A 1 265 ? -2.895 -15.252 2.227 1.00 91.19 265 ARG A CA 1
ATOM 2139 C C . ARG A 1 265 ? -2.466 -15.389 0.775 1.00 91.19 265 ARG A C 1
ATOM 2141 O O . ARG A 1 265 ? -2.310 -14.374 0.111 1.00 91.19 265 ARG A O 1
ATOM 2148 N N . HIS A 1 266 ? -2.280 -16.599 0.242 1.00 92.44 266 HIS A N 1
ATOM 2149 C CA . HIS A 1 266 ? -1.744 -16.780 -1.119 1.00 92.44 266 HIS A CA 1
ATOM 2150 C C . HIS A 1 266 ? -2.623 -16.143 -2.205 1.00 92.44 266 HIS A C 1
ATOM 2152 O O . HIS A 1 266 ? -2.102 -15.682 -3.218 1.00 92.44 266 HIS A O 1
ATOM 2158 N N . ASN A 1 267 ? -3.937 -16.056 -1.971 1.00 92.88 267 ASN A N 1
ATOM 2159 C CA . ASN A 1 267 ? -4.882 -15.390 -2.874 1.00 92.88 267 ASN A CA 1
ATOM 2160 C C . ASN A 1 267 ? -4.843 -13.856 -2.796 1.00 92.88 267 ASN A C 1
ATOM 2162 O O . ASN A 1 267 ? -5.345 -13.198 -3.702 1.00 92.88 267 ASN A O 1
ATOM 2166 N N . LEU A 1 268 ? -4.281 -13.293 -1.723 1.00 94.19 268 LEU A N 1
ATOM 2167 C CA . LEU A 1 268 ? -4.237 -11.850 -1.470 1.00 94.19 268 LEU A CA 1
ATOM 2168 C C . LEU A 1 268 ? -2.808 -11.284 -1.430 1.00 94.19 268 LEU A C 1
ATOM 2170 O O . LEU A 1 268 ? -2.618 -10.079 -1.286 1.00 94.19 268 LEU A O 1
ATOM 2174 N N . TYR A 1 269 ? -1.803 -12.145 -1.586 1.00 95.50 269 TYR A N 1
ATOM 2175 C CA . TYR A 1 269 ? -0.426 -11.760 -1.845 1.00 95.50 269 TYR A CA 1
ATOM 2176 C C . TYR A 1 269 ? -0.201 -11.747 -3.350 1.00 95.50 269 TYR A C 1
ATOM 2178 O O . TYR A 1 269 ? -0.334 -12.772 -4.022 1.00 95.50 269 TYR A O 1
ATOM 2186 N N . PHE A 1 270 ? 0.187 -10.595 -3.866 1.00 95.38 270 PHE A N 1
ATOM 2187 C CA . PHE A 1 270 ? 0.357 -10.339 -5.280 1.00 95.38 270 PHE A CA 1
ATOM 2188 C C . PHE A 1 270 ? 1.790 -9.960 -5.607 1.00 95.38 270 PHE A C 1
ATOM 2190 O O . PHE A 1 270 ? 2.474 -9.265 -4.860 1.00 95.38 270 PHE A O 1
ATOM 2197 N N . THR A 1 271 ? 2.209 -10.386 -6.788 1.00 93.00 271 THR A N 1
ATOM 2198 C CA . THR A 1 271 ? 3.461 -10.001 -7.419 1.00 93.00 271 THR A CA 1
ATOM 2199 C C . THR A 1 271 ? 3.165 -9.287 -8.732 1.00 93.00 271 THR A C 1
ATOM 2201 O O . THR A 1 271 ? 2.256 -9.667 -9.478 1.00 93.00 271 THR A O 1
ATOM 2204 N N . HIS A 1 272 ? 3.920 -8.232 -9.018 1.00 92.19 272 HIS A N 1
ATOM 2205 C CA . HIS A 1 272 ? 3.885 -7.543 -10.303 1.00 92.19 272 HIS A CA 1
ATOM 2206 C C . HIS A 1 272 ? 5.311 -7.327 -10.806 1.00 92.19 272 HIS A C 1
ATOM 2208 O O . HIS A 1 272 ? 6.179 -6.892 -10.054 1.00 92.19 272 HIS A O 1
ATOM 2214 N N . PHE A 1 273 ? 5.535 -7.609 -12.088 1.00 88.94 273 PHE A N 1
ATOM 2215 C CA . PHE A 1 273 ? 6.823 -7.420 -12.746 1.00 88.94 273 PHE A CA 1
ATOM 2216 C C . PHE A 1 273 ? 6.671 -6.405 -13.872 1.00 88.94 273 PHE A C 1
ATOM 2218 O O . PHE A 1 273 ? 5.949 -6.665 -14.836 1.00 88.94 273 PHE A O 1
ATOM 2225 N N . GLY A 1 274 ? 7.374 -5.281 -13.779 1.00 86.19 274 GLY A N 1
ATOM 2226 C CA . GLY A 1 274 ? 7.319 -4.227 -14.790 1.00 86.19 274 GLY A CA 1
ATOM 2227 C C . GLY A 1 274 ? 7.171 -2.831 -14.202 1.00 86.19 274 GLY A C 1
ATOM 2228 O O . GLY A 1 274 ? 7.077 -2.653 -12.992 1.00 86.19 274 GLY A O 1
ATOM 2229 N N . SER A 1 275 ? 7.194 -1.829 -15.080 1.00 85.94 275 SER A N 1
ATOM 2230 C CA . SER A 1 275 ? 7.096 -0.424 -14.681 1.00 85.94 275 SER A CA 1
ATOM 2231 C C . SER A 1 275 ? 5.702 -0.093 -14.158 1.00 85.94 275 SER A C 1
ATOM 2233 O O . SER A 1 275 ? 4.700 -0.379 -14.814 1.00 85.94 275 SER A O 1
ATOM 2235 N N . VAL A 1 276 ? 5.657 0.584 -13.012 1.00 89.88 276 VAL A N 1
ATOM 2236 C CA . VAL A 1 276 ? 4.415 1.028 -12.369 1.00 89.88 276 VAL A CA 1
ATOM 2237 C C . VAL A 1 276 ? 4.407 2.543 -12.149 1.00 89.88 276 VAL A C 1
ATOM 2239 O O . VAL A 1 276 ? 3.872 3.061 -11.171 1.00 89.88 276 VAL A O 1
ATOM 2242 N N . GLU A 1 277 ? 5.021 3.278 -13.076 1.00 87.62 277 GLU A N 1
ATOM 2243 C CA . GLU A 1 277 ? 5.202 4.729 -12.975 1.00 87.62 277 GLU A CA 1
ATOM 2244 C C . GLU A 1 277 ? 3.877 5.484 -12.811 1.00 87.62 277 GLU A C 1
ATOM 2246 O O . GLU A 1 277 ? 3.746 6.318 -11.920 1.00 87.62 277 GLU A O 1
ATOM 2251 N N . THR A 1 278 ? 2.859 5.119 -13.591 1.00 88.19 278 THR A N 1
ATOM 2252 C CA . THR A 1 278 ? 1.540 5.761 -13.538 1.00 88.19 278 THR A CA 1
ATOM 2253 C C . THR A 1 278 ? 0.883 5.632 -12.164 1.00 88.19 278 THR A C 1
ATOM 2255 O O . THR A 1 278 ? 0.424 6.629 -11.612 1.00 88.19 278 THR A O 1
ATOM 2258 N N . ILE A 1 279 ? 0.869 4.429 -11.579 1.00 91.88 279 ILE A N 1
ATOM 2259 C CA . ILE A 1 279 ? 0.241 4.224 -10.268 1.00 91.88 279 ILE A CA 1
ATOM 2260 C C . ILE A 1 279 ? 1.051 4.877 -9.149 1.00 91.88 279 ILE A C 1
ATOM 2262 O O . ILE A 1 279 ? 0.455 5.459 -8.249 1.00 91.88 279 ILE A O 1
ATOM 2266 N N . LYS A 1 280 ? 2.389 4.878 -9.217 1.00 91.75 280 LYS A N 1
ATOM 2267 C CA . LYS A 1 280 ? 3.206 5.600 -8.230 1.00 91.75 280 LYS A CA 1
ATOM 2268 C C . LYS A 1 280 ? 2.904 7.092 -8.239 1.00 91.75 280 LYS A C 1
ATOM 2270 O O . LYS A 1 280 ? 2.730 7.668 -7.173 1.00 91.75 280 LYS A O 1
ATOM 2275 N N . GLN A 1 281 ? 2.785 7.701 -9.419 1.00 90.50 281 GLN A N 1
ATOM 2276 C CA . GLN A 1 281 ? 2.428 9.115 -9.542 1.00 90.50 281 GLN A CA 1
ATOM 2277 C C . GLN A 1 281 ? 1.034 9.397 -8.974 1.00 90.50 281 GLN A C 1
ATOM 2279 O O . GLN A 1 281 ? 0.867 10.347 -8.215 1.00 90.50 281 GLN A O 1
ATOM 2284 N N . GLN A 1 282 ? 0.052 8.543 -9.277 1.00 92.38 282 GLN A N 1
ATOM 2285 C CA . GLN A 1 282 ? -1.315 8.681 -8.761 1.00 92.38 282 GLN A CA 1
ATOM 2286 C C . GLN A 1 282 ? -1.403 8.497 -7.241 1.00 92.38 282 GLN A C 1
ATOM 2288 O O . GLN A 1 282 ? -2.193 9.178 -6.594 1.00 92.38 282 GLN A O 1
ATOM 2293 N N . LEU A 1 283 ? -0.594 7.601 -6.670 1.00 93.75 283 LEU A N 1
ATOM 2294 C CA . LEU A 1 283 ? -0.536 7.336 -5.229 1.00 93.75 283 LEU A CA 1
ATOM 2295 C C . LEU A 1 283 ? 0.440 8.250 -4.472 1.00 93.75 283 LEU A C 1
ATOM 2297 O O . LEU A 1 283 ? 0.518 8.174 -3.249 1.00 93.75 283 LEU A O 1
ATOM 2301 N N . GLY A 1 284 ? 1.205 9.091 -5.174 1.00 91.19 284 GLY A N 1
ATOM 2302 C CA . GLY A 1 284 ? 2.243 9.932 -4.575 1.00 91.19 284 GLY A CA 1
ATOM 2303 C C . GLY A 1 284 ? 3.423 9.151 -3.981 1.00 91.19 284 GLY A C 1
ATOM 2304 O O . GLY A 1 284 ? 4.060 9.605 -3.031 1.00 91.19 284 GLY A O 1
ATOM 2305 N N . ILE A 1 285 ? 3.726 7.974 -4.533 1.00 91.25 285 ILE A N 1
ATOM 2306 C CA . ILE A 1 285 ? 4.877 7.152 -4.151 1.00 91.25 285 ILE A CA 1
ATOM 2307 C C . ILE A 1 285 ? 6.135 7.752 -4.780 1.00 91.25 285 ILE A C 1
ATOM 2309 O O . ILE A 1 285 ? 6.346 7.651 -5.989 1.00 91.25 285 ILE A O 1
ATOM 2313 N N . SER A 1 286 ? 6.983 8.360 -3.953 1.00 86.12 286 SER A N 1
ATOM 2314 C CA . SER A 1 286 ? 8.240 8.972 -4.395 1.00 86.12 286 SER A CA 1
ATOM 2315 C C . SER A 1 286 ? 9.480 8.128 -4.106 1.00 86.12 286 SER A C 1
ATOM 2317 O O . SER A 1 286 ? 10.422 8.174 -4.892 1.00 86.12 286 SER A O 1
ATOM 2319 N N . ASN A 1 287 ? 9.489 7.316 -3.039 1.00 88.44 287 ASN A N 1
ATOM 2320 C CA . ASN A 1 287 ? 10.647 6.499 -2.669 1.00 88.44 287 ASN A CA 1
ATOM 2321 C C . ASN A 1 287 ? 10.305 5.002 -2.627 1.00 88.44 287 ASN A C 1
ATOM 2323 O O . ASN A 1 287 ? 9.618 4.523 -1.733 1.00 88.44 287 ASN A O 1
ATOM 2327 N N . ARG A 1 288 ? 10.879 4.242 -3.562 1.00 87.12 288 ARG A N 1
ATOM 2328 C CA . ARG A 1 288 ? 10.704 2.786 -3.706 1.00 87.12 288 ARG A CA 1
ATOM 2329 C C . ARG A 1 288 ? 11.227 1.972 -2.516 1.00 87.12 288 ARG A C 1
ATOM 2331 O O . ARG A 1 288 ? 10.809 0.840 -2.311 1.00 87.12 288 ARG A O 1
ATOM 2338 N N . PHE A 1 289 ? 12.156 2.510 -1.732 1.00 87.50 289 PHE A N 1
ATOM 2339 C CA . PHE A 1 289 ? 12.706 1.790 -0.583 1.00 87.50 289 PHE A CA 1
ATOM 2340 C C . PHE A 1 289 ? 11.734 1.689 0.582 1.00 87.50 289 PHE A C 1
ATOM 2342 O O . PHE A 1 289 ? 11.908 0.833 1.446 1.00 87.50 289 PHE A O 1
ATOM 2349 N N . LEU A 1 290 ? 10.720 2.547 0.617 1.00 91.44 290 LEU A N 1
ATOM 2350 C CA . LEU A 1 290 ? 9.736 2.539 1.679 1.00 91.44 290 LEU A CA 1
ATOM 2351 C C . LEU A 1 290 ? 8.606 1.568 1.369 1.00 91.44 290 LEU A C 1
ATOM 2353 O O . LEU A 1 290 ? 8.135 1.467 0.238 1.00 91.44 290 LEU A O 1
ATOM 2357 N N . GLY A 1 291 ? 8.149 0.882 2.414 1.00 94.44 291 GLY A N 1
ATOM 2358 C CA . GLY A 1 291 ? 6.838 0.255 2.411 1.00 94.44 291 GLY A CA 1
ATOM 2359 C C . GLY A 1 291 ? 5.758 1.314 2.538 1.00 94.44 291 GLY A C 1
ATOM 2360 O O . GLY A 1 291 ? 5.915 2.262 3.310 1.00 94.44 291 GLY A O 1
ATOM 2361 N N . TYR A 1 292 ? 4.678 1.140 1.790 1.00 96.75 292 TYR A N 1
ATOM 2362 C CA . TYR A 1 292 ? 3.489 1.978 1.889 1.00 96.75 292 TYR A CA 1
ATOM 2363 C C . TYR A 1 292 ? 2.300 1.133 2.318 1.00 96.75 292 TYR A C 1
ATOM 2365 O O . TYR A 1 292 ? 2.211 -0.044 1.967 1.00 96.75 292 TYR A O 1
ATOM 2373 N N . CYS A 1 293 ? 1.381 1.746 3.053 1.00 97.56 293 CYS A N 1
ATOM 2374 C CA . CYS A 1 293 ? 0.125 1.145 3.469 1.00 97.56 293 CYS A CA 1
ATOM 2375 C C . CYS A 1 293 ? -1.009 2.091 3.080 1.00 97.56 293 CYS A C 1
ATOM 2377 O O . CYS A 1 293 ? -0.943 3.283 3.358 1.00 97.56 293 CYS A O 1
ATOM 2379 N N . PHE A 1 294 ? -2.037 1.572 2.422 1.00 97.81 294 PHE A N 1
ATOM 2380 C CA . PHE A 1 294 ? -3.220 2.319 2.018 1.00 97.81 294 PHE A CA 1
ATOM 2381 C C . PHE A 1 294 ? -4.455 1.644 2.598 1.00 97.81 294 PHE A C 1
ATOM 2383 O O . PHE A 1 294 ? -4.604 0.426 2.517 1.00 97.81 294 PHE A O 1
ATOM 2390 N N . LEU A 1 295 ? -5.367 2.439 3.141 1.00 98.06 295 LEU A N 1
ATOM 2391 C CA . LEU A 1 295 ? -6.681 1.986 3.567 1.00 98.06 295 LEU A CA 1
ATOM 2392 C C . LEU A 1 295 ? -7.697 2.344 2.488 1.00 98.06 295 LEU A C 1
ATOM 2394 O O . LEU A 1 295 ? -7.905 3.518 2.169 1.00 98.06 295 LEU A O 1
ATOM 2398 N N . VAL A 1 296 ? -8.325 1.317 1.933 1.00 97.75 296 VAL A N 1
ATOM 2399 C CA . VAL A 1 296 ? -9.305 1.419 0.856 1.00 97.75 296 VAL A CA 1
ATOM 2400 C C . VAL A 1 296 ? -10.673 1.001 1.388 1.00 97.75 296 VAL A C 1
ATOM 2402 O O . VAL A 1 296 ? -10.796 -0.032 2.048 1.00 97.75 296 VAL A O 1
ATOM 2405 N N . ASP A 1 297 ? -11.704 1.800 1.127 1.00 96.50 297 ASP A N 1
ATOM 2406 C CA . ASP A 1 297 ? -13.071 1.482 1.545 1.00 96.50 297 ASP A CA 1
ATOM 2407 C C . ASP A 1 297 ? -13.787 0.505 0.596 1.00 96.50 297 ASP A C 1
ATOM 2409 O O . ASP A 1 297 ? -13.289 0.140 -0.471 1.00 96.50 297 ASP A O 1
ATOM 2413 N N . LYS A 1 298 ? -15.015 0.123 0.972 1.00 95.31 298 LYS A N 1
ATOM 2414 C CA . LYS A 1 298 ? -15.894 -0.763 0.191 1.00 95.31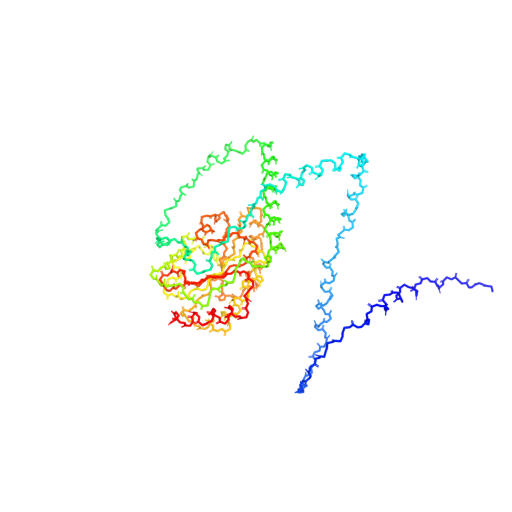 298 LYS A CA 1
ATOM 2415 C C . LYS A 1 298 ? -16.226 -0.249 -1.218 1.00 95.31 298 LYS A C 1
ATOM 2417 O O . LYS A 1 298 ? -16.599 -1.051 -2.073 1.00 95.31 298 LYS A O 1
ATOM 2422 N N . ASN A 1 299 ? -16.090 1.056 -1.462 1.00 93.69 299 ASN A N 1
ATOM 2423 C CA . ASN A 1 299 ? -16.329 1.700 -2.754 1.00 93.69 299 ASN A CA 1
ATOM 2424 C C . ASN A 1 299 ? -15.037 1.789 -3.590 1.00 93.69 299 ASN A C 1
ATOM 2426 O O . ASN A 1 299 ? -15.014 2.426 -4.643 1.00 93.69 299 ASN A O 1
ATOM 2430 N N . SER A 1 300 ? -13.964 1.126 -3.144 1.00 95.12 300 SER A N 1
ATOM 2431 C CA . SER A 1 300 ? -12.634 1.172 -3.743 1.00 95.12 300 SER A CA 1
ATOM 2432 C C . SER A 1 300 ? -12.030 2.583 -3.774 1.00 95.12 300 SER A C 1
ATOM 2434 O O . SER A 1 300 ? -11.276 2.910 -4.696 1.00 95.12 300 SER A O 1
ATOM 2436 N N . LYS A 1 301 ? -12.337 3.427 -2.783 1.00 96.62 301 LYS A N 1
ATOM 2437 C CA . LYS A 1 301 ? -11.710 4.742 -2.600 1.00 96.62 301 LYS A CA 1
ATOM 2438 C C . LYS A 1 301 ? -10.622 4.689 -1.541 1.00 96.62 301 LYS A C 1
ATOM 2440 O O . LYS A 1 301 ? -10.766 4.013 -0.526 1.00 96.62 301 LYS A O 1
ATOM 2445 N N . ILE A 1 302 ? -9.540 5.426 -1.763 1.00 97.50 302 ILE A N 1
ATOM 2446 C CA . ILE A 1 302 ? -8.426 5.526 -0.820 1.00 97.50 302 ILE A CA 1
ATOM 2447 C C . ILE A 1 302 ? -8.802 6.543 0.253 1.00 97.50 302 ILE A C 1
ATOM 2449 O O . ILE A 1 302 ? -9.008 7.722 -0.033 1.00 97.50 302 ILE A O 1
ATOM 2453 N N . ARG A 1 303 ? -8.914 6.074 1.495 1.00 97.44 303 ARG A N 1
ATOM 2454 C CA . ARG A 1 303 ? -9.387 6.876 2.629 1.00 97.44 303 ARG A CA 1
ATOM 2455 C C . ARG A 1 303 ? -8.286 7.267 3.595 1.00 97.44 303 ARG A C 1
ATOM 2457 O O . ARG A 1 303 ? -8.469 8.210 4.353 1.00 97.44 303 ARG A O 1
ATOM 2464 N N . TRP A 1 304 ? -7.162 6.564 3.574 1.00 97.88 304 TRP A N 1
ATOM 2465 C CA . TRP A 1 304 ? -6.002 6.864 4.404 1.00 97.88 304 TRP A CA 1
ATOM 2466 C C . TRP A 1 304 ? -4.761 6.190 3.824 1.00 97.88 304 TRP A C 1
ATOM 2468 O O . TRP A 1 304 ? -4.877 5.213 3.078 1.00 97.88 304 TRP A O 1
ATOM 2478 N N . TYR A 1 305 ? -3.582 6.715 4.139 1.00 97.31 305 TYR A N 1
ATOM 2479 C CA . TYR A 1 305 ? -2.319 6.134 3.708 1.00 97.31 305 TYR A CA 1
ATOM 2480 C C . TYR A 1 305 ? -1.167 6.508 4.639 1.00 97.31 305 TYR A C 1
ATOM 2482 O O . TYR A 1 305 ? -1.147 7.585 5.233 1.00 97.31 305 TYR A O 1
ATOM 2490 N N . SER A 1 306 ? -0.170 5.634 4.696 1.00 96.50 306 SER A N 1
ATOM 2491 C CA . SER A 1 306 ? 1.074 5.818 5.432 1.00 96.50 306 SER A CA 1
ATOM 2492 C C . SER A 1 306 ? 2.261 5.235 4.664 1.00 96.50 306 SER A C 1
ATOM 2494 O O . SER A 1 306 ? 2.124 4.568 3.633 1.00 96.50 306 SER A O 1
ATOM 2496 N N . ASN A 1 307 ? 3.460 5.530 5.152 1.00 94.94 307 ASN A N 1
ATOM 2497 C CA . ASN A 1 307 ? 4.723 5.081 4.582 1.00 94.94 307 ASN A CA 1
ATOM 2498 C C . ASN A 1 307 ? 5.708 4.783 5.716 1.00 94.94 307 ASN A C 1
ATOM 2500 O O . ASN A 1 307 ? 5.569 5.337 6.801 1.00 94.94 307 ASN A O 1
ATOM 2504 N N . GLY A 1 308 ? 6.719 3.956 5.466 1.00 94.06 308 GLY A N 1
ATOM 2505 C CA . GLY A 1 308 ? 7.695 3.625 6.505 1.00 94.06 308 GLY A CA 1
ATOM 2506 C C . GLY A 1 308 ? 7.141 2.676 7.571 1.00 94.06 308 GLY A C 1
ATOM 2507 O O . GLY A 1 308 ? 6.022 2.174 7.454 1.00 94.06 308 GLY A O 1
ATOM 2508 N N . VAL A 1 309 ? 7.952 2.393 8.592 1.00 94.62 309 VAL A N 1
ATOM 2509 C CA . VAL A 1 309 ? 7.514 1.625 9.770 1.00 94.62 309 VAL A CA 1
ATOM 2510 C C . VAL A 1 309 ? 6.403 2.400 10.479 1.00 94.62 309 VAL A C 1
ATOM 2512 O O . VAL A 1 309 ? 6.543 3.608 10.677 1.00 94.62 309 VAL A O 1
ATOM 2515 N N . ALA A 1 310 ? 5.321 1.715 10.852 1.00 94.12 310 ALA A N 1
ATOM 2516 C CA . ALA A 1 310 ? 4.242 2.312 11.625 1.00 94.12 310 ALA A CA 1
ATOM 2517 C C . ALA A 1 310 ? 4.776 2.811 12.970 1.00 94.12 310 ALA A C 1
ATOM 2519 O O . ALA A 1 310 ? 5.389 2.044 13.719 1.00 94.12 310 ALA A O 1
ATOM 2520 N N . SER A 1 311 ? 4.519 4.076 13.293 1.00 94.31 311 SER A N 1
ATOM 2521 C CA . SER A 1 311 ? 4.639 4.530 14.678 1.00 94.31 311 SER A CA 1
ATOM 2522 C C . SER A 1 311 ? 3.533 3.892 15.529 1.00 94.31 311 SER A C 1
ATOM 2524 O O . SER A 1 311 ? 2.510 3.448 15.002 1.00 94.31 311 SER A O 1
ATOM 2526 N N . GLU A 1 312 ? 3.710 3.840 16.851 1.00 93.19 312 GLU A N 1
ATOM 2527 C CA . GLU A 1 312 ? 2.695 3.280 17.761 1.00 93.19 312 GLU A CA 1
ATOM 2528 C C . GLU A 1 312 ? 1.331 3.964 17.562 1.00 93.19 312 GLU A C 1
ATO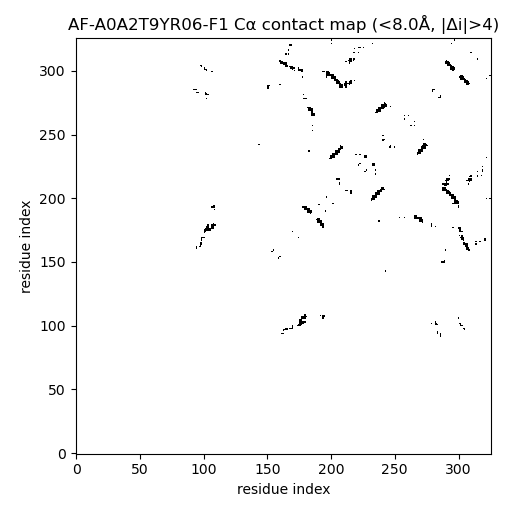M 2530 O O . GLU A 1 312 ? 0.307 3.299 17.392 1.00 93.19 312 GLU A O 1
ATOM 2535 N N . ASN A 1 313 ? 1.344 5.293 17.428 1.00 94.12 313 ASN A N 1
ATOM 2536 C CA . ASN A 1 313 ? 0.155 6.095 17.148 1.00 94.12 313 ASN A CA 1
ATOM 2537 C C . ASN A 1 313 ? -0.502 5.736 15.806 1.00 94.12 313 ASN A C 1
ATOM 2539 O O . ASN A 1 313 ? -1.729 5.677 15.722 1.00 94.12 313 ASN A O 1
ATOM 2543 N N . GLU A 1 314 ? 0.273 5.487 14.748 1.00 95.44 314 GLU A N 1
ATOM 2544 C CA . GLU A 1 314 ? -0.267 5.098 13.438 1.00 95.44 314 GLU A CA 1
ATOM 2545 C C . GLU A 1 314 ? -0.854 3.694 13.441 1.00 95.44 314 GLU A C 1
ATOM 2547 O O . GLU A 1 314 ? -1.885 3.465 12.810 1.00 95.44 314 GLU A O 1
ATOM 2552 N N . ALA A 1 315 ? -0.222 2.760 14.152 1.00 95.50 315 ALA A N 1
ATOM 2553 C CA . ALA A 1 315 ? -0.732 1.406 14.301 1.00 95.50 315 ALA A CA 1
ATOM 2554 C C . ALA A 1 315 ? -2.103 1.418 14.996 1.00 95.50 315 ALA A C 1
ATOM 2556 O O . ALA A 1 315 ? -3.059 0.816 14.501 1.00 95.50 315 ALA A O 1
ATOM 2557 N N . GLU A 1 316 ? -2.235 2.167 16.094 1.00 95.88 316 GLU A N 1
ATOM 2558 C CA . GLU A 1 316 ? -3.520 2.352 16.772 1.00 95.88 316 GLU A CA 1
ATOM 2559 C C . GLU A 1 316 ? -4.547 3.079 15.903 1.00 95.88 316 GLU A C 1
ATOM 2561 O O . GLU A 1 316 ? -5.722 2.700 15.868 1.00 95.88 316 GLU A O 1
ATOM 2566 N N . THR A 1 317 ? -4.109 4.125 15.201 1.00 96.81 317 THR A N 1
ATOM 2567 C CA . THR A 1 317 ? -4.955 4.903 14.295 1.00 96.81 317 THR A CA 1
ATOM 2568 C C . THR A 1 317 ? -5.507 4.006 13.199 1.00 96.81 317 THR A C 1
ATOM 2570 O O . THR A 1 317 ? -6.720 3.964 13.019 1.00 96.81 317 THR A O 1
ATOM 2573 N N . LEU A 1 318 ? -4.670 3.210 12.530 1.00 97.31 318 LEU A N 1
ATOM 2574 C CA . LEU A 1 318 ? -5.107 2.271 11.499 1.00 97.31 318 LEU A CA 1
ATOM 2575 C C . LEU A 1 318 ? -6.210 1.346 12.024 1.00 97.31 318 LEU A C 1
ATOM 2577 O O . LEU A 1 318 ? -7.239 1.186 11.373 1.00 97.31 318 LEU A O 1
ATOM 2581 N N . VAL A 1 319 ? -6.041 0.777 13.221 1.00 97.12 319 VAL A N 1
ATOM 2582 C CA . VAL A 1 319 ? -7.051 -0.101 13.830 1.00 97.12 319 VAL A CA 1
ATOM 2583 C C . VAL A 1 319 ? -8.363 0.648 14.087 1.00 97.12 319 VAL A C 1
ATOM 2585 O O . VAL A 1 319 ? -9.436 0.121 13.785 1.00 97.12 319 VAL A O 1
ATOM 2588 N N . LYS A 1 320 ? -8.303 1.876 14.616 1.00 97.38 320 LYS A N 1
ATOM 2589 C CA . LYS A 1 320 ? -9.488 2.724 14.842 1.00 97.38 320 LYS A CA 1
ATOM 2590 C C . LYS A 1 320 ? -10.199 3.052 13.522 1.00 97.38 320 LYS A C 1
ATOM 2592 O O . LYS A 1 320 ? -11.417 2.911 13.434 1.00 97.38 320 LYS A O 1
ATOM 2597 N N . LEU A 1 321 ? -9.442 3.417 12.489 1.00 97.38 321 LEU A N 1
ATOM 2598 C CA . LEU A 1 321 ? -9.966 3.795 11.177 1.00 97.38 321 LEU A CA 1
ATOM 2599 C C . LEU A 1 321 ? -10.552 2.610 10.398 1.00 97.38 321 LEU A C 1
ATOM 2601 O O . LEU A 1 321 ? -11.567 2.753 9.726 1.00 97.38 321 LEU A O 1
ATOM 2605 N N . VAL A 1 322 ? -9.960 1.418 10.497 1.00 97.19 322 VAL A N 1
ATOM 2606 C CA . VAL A 1 322 ? -10.538 0.210 9.887 1.00 97.19 322 VAL A CA 1
ATOM 2607 C C . VAL A 1 322 ? -11.876 -0.122 10.545 1.00 97.19 322 VAL A C 1
ATOM 2609 O O . VAL A 1 322 ? -12.844 -0.413 9.844 1.00 97.19 322 VAL A O 1
ATOM 2612 N N . LYS A 1 323 ? -11.961 -0.032 11.880 1.00 95.88 323 LYS A N 1
ATOM 2613 C CA . LYS A 1 323 ? -13.205 -0.287 12.623 1.00 95.88 323 LYS A CA 1
ATOM 2614 C C . LYS A 1 323 ? -14.323 0.687 12.253 1.00 95.88 323 LYS A C 1
ATOM 2616 O O . LYS A 1 323 ? -15.467 0.256 12.190 1.00 95.88 323 LYS A O 1
ATOM 2621 N N . SER A 1 324 ? -14.015 1.956 11.976 1.00 95.94 324 SER A N 1
ATOM 2622 C CA . SER A 1 324 ? -15.032 2.945 11.585 1.00 95.94 324 SER A CA 1
ATOM 2623 C C . SER A 1 324 ? -15.575 2.761 10.161 1.00 95.94 324 SER A C 1
ATOM 2625 O O . SER A 1 324 ? -16.632 3.300 9.846 1.00 95.94 324 SER A O 1
ATOM 2627 N N . LEU A 1 325 ? -14.885 1.998 9.305 1.00 92.81 325 LEU A N 1
ATOM 2628 C CA . LEU A 1 325 ? -15.318 1.692 7.934 1.00 92.81 325 LEU A CA 1
ATOM 2629 C C . LEU A 1 325 ? -16.097 0.365 7.798 1.00 92.81 325 LEU A C 1
ATOM 2631 O O . LEU A 1 325 ? -16.590 0.079 6.702 1.00 92.81 325 LEU A O 1
ATOM 2635 N N . CYS A 1 326 ? -16.162 -0.456 8.855 1.00 85.69 326 CYS A N 1
ATOM 2636 C CA . CYS A 1 326 ? -16.721 -1.821 8.842 1.00 85.69 326 CYS A CA 1
ATOM 2637 C C . CYS A 1 326 ? -18.240 -1.917 9.046 1.00 85.69 326 CYS A C 1
ATOM 2639 O O . CYS A 1 326 ? -18.823 -1.023 9.687 1.00 85.69 326 CYS A O 1
#

Mean predicted aligned error: 16.85 Å